Protein AF-A0A1R4GL29-F1 (afdb_monomer)

Sequence (201 aa):
MSPAAACFPCPGHMRVIARRWSPRSALCRGEIRNTVHMRRAIEATTIGAVAAHHGIESAAGLGLPGEPYLGRRKAVLVWAGLFTANLLLLTRRGVGRDAAAGFANGTYQALALQHYVDWPWRFRNGVPVLTEAEGLPKRVLPAYNVALLMTIAGSTAALIASRRRAAAVIGHLAGLATLPLQLASARHHIGWWRSRPRRGR

pLDDT: mean 87.02, std 17.81, range [34.44, 98.62]

Structure (mmCIF, N/CA/C/O backbone):
data_AF-A0A1R4GL29-F1
#
_entry.id   AF-A0A1R4GL29-F1
#
loop_
_atom_site.group_PDB
_atom_site.id
_atom_site.type_symbol
_atom_site.label_atom_id
_atom_site.label_alt_id
_atom_site.label_comp_id
_atom_site.label_asym_id
_atom_site.label_entity_id
_atom_site.label_seq_id
_atom_site.pdbx_PDB_ins_code
_atom_site.Cartn_x
_atom_site.Cartn_y
_atom_site.Cartn_z
_atom_site.occupancy
_atom_site.B_iso_or_equiv
_atom_site.auth_seq_id
_atom_site.auth_comp_id
_atom_site.auth_asym_id
_atom_site.auth_atom_id
_atom_site.pdbx_PDB_model_num
ATOM 1 N N . MET A 1 1 ? 48.060 4.553 -75.464 1.00 42.28 1 MET A N 1
ATOM 2 C CA . MET A 1 1 ? 47.804 3.101 -75.561 1.00 42.28 1 MET A CA 1
ATOM 3 C C . MET A 1 1 ? 46.643 2.756 -74.641 1.00 42.28 1 MET A C 1
ATOM 5 O O . MET A 1 1 ? 46.775 2.882 -73.435 1.00 42.28 1 MET A O 1
ATOM 9 N N . SER A 1 2 ? 45.500 2.403 -75.220 1.00 49.00 2 SER A N 1
ATOM 10 C CA . SER A 1 2 ? 44.452 1.587 -74.590 1.00 49.00 2 SER A CA 1
ATOM 11 C C . SER A 1 2 ? 44.366 0.314 -75.447 1.00 49.00 2 SER A C 1
ATOM 13 O O . SER A 1 2 ? 44.652 0.422 -76.646 1.00 49.00 2 SER A O 1
ATOM 15 N N . PRO A 1 3 ? 44.053 -0.868 -74.884 1.00 48.69 3 PRO A N 1
ATOM 16 C CA . PRO A 1 3 ? 42.637 -1.247 -74.834 1.00 48.69 3 PRO A CA 1
ATOM 17 C C . PRO A 1 3 ? 42.206 -2.131 -73.635 1.00 48.69 3 PRO A C 1
ATOM 19 O O . PRO A 1 3 ? 43.035 -2.730 -72.962 1.00 48.69 3 PRO A O 1
ATOM 22 N N . ALA A 1 4 ? 40.877 -2.149 -73.419 1.00 39.66 4 ALA A N 1
ATOM 23 C CA . ALA A 1 4 ? 39.940 -3.248 -73.079 1.00 39.66 4 ALA A CA 1
ATOM 24 C C . ALA A 1 4 ? 40.443 -4.482 -72.272 1.00 39.66 4 ALA A C 1
ATOM 26 O O . ALA A 1 4 ? 41.512 -5.009 -72.521 1.00 39.66 4 ALA A O 1
ATOM 27 N N . ALA A 1 5 ? 39.678 -5.096 -71.361 1.00 40.81 5 ALA A N 1
ATOM 28 C CA . ALA A 1 5 ? 38.286 -5.508 -71.530 1.00 40.81 5 ALA A CA 1
ATOM 29 C C . ALA A 1 5 ? 37.591 -5.856 -70.194 1.00 40.81 5 ALA A C 1
ATOM 31 O O . ALA A 1 5 ? 38.215 -6.239 -69.206 1.00 40.81 5 ALA A O 1
ATOM 32 N N . ALA A 1 6 ? 36.266 -5.729 -70.222 1.00 44.62 6 ALA A N 1
ATOM 33 C CA . ALA A 1 6 ? 35.311 -6.070 -69.180 1.00 44.62 6 ALA A CA 1
ATOM 34 C C . ALA A 1 6 ? 35.052 -7.583 -69.069 1.00 44.62 6 ALA A C 1
ATOM 36 O O . ALA A 1 6 ? 35.109 -8.284 -70.073 1.00 44.62 6 ALA A O 1
ATOM 37 N N . CYS A 1 7 ? 34.634 -8.033 -67.878 1.00 34.44 7 CYS A N 1
ATOM 38 C CA . CYS A 1 7 ? 33.835 -9.248 -67.677 1.00 34.44 7 CYS A CA 1
ATOM 39 C C . CYS A 1 7 ? 32.908 -9.086 -66.449 1.00 34.44 7 CYS A C 1
ATOM 41 O O . CYS A 1 7 ? 33.324 -9.242 -65.306 1.00 34.44 7 CYS A O 1
ATOM 43 N N . PHE A 1 8 ? 31.638 -8.784 -66.711 1.00 38.03 8 PHE A N 1
ATOM 44 C CA . PHE A 1 8 ? 30.436 -9.234 -65.980 1.00 38.03 8 PHE A CA 1
ATOM 45 C C . PHE A 1 8 ? 29.500 -9.788 -67.076 1.00 38.03 8 PHE A C 1
ATOM 47 O O . PHE A 1 8 ? 29.597 -9.276 -68.196 1.00 38.03 8 PHE A O 1
ATOM 54 N N . PRO A 1 9 ? 28.620 -10.792 -66.851 1.00 50.53 9 PRO A N 1
ATOM 55 C CA . PRO A 1 9 ? 27.702 -10.959 -65.706 1.00 50.53 9 PRO A CA 1
ATOM 56 C C . PRO A 1 9 ? 27.712 -12.427 -65.163 1.00 50.53 9 PRO A C 1
ATOM 58 O O . PRO A 1 9 ? 28.485 -13.238 -65.646 1.00 50.53 9 PRO A O 1
ATOM 61 N N . CYS A 1 10 ? 26.984 -12.909 -64.144 1.00 35.50 10 CYS A N 1
ATOM 62 C CA . CYS A 1 10 ? 25.535 -12.937 -63.884 1.00 35.50 10 CYS A CA 1
ATOM 63 C C . CYS A 1 10 ? 25.282 -13.840 -62.614 1.00 35.50 10 CYS A C 1
ATOM 65 O O . CYS A 1 10 ? 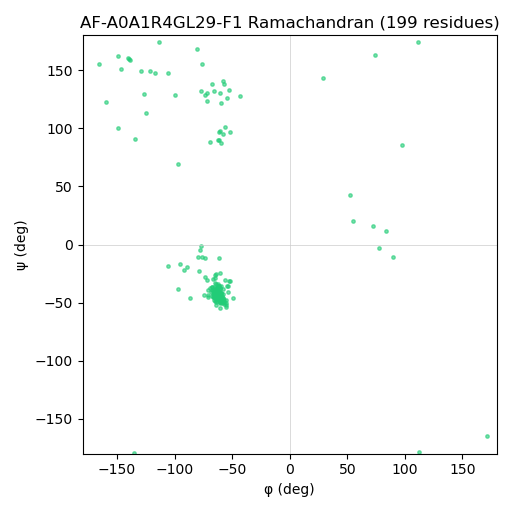26.230 -14.072 -61.867 1.00 35.50 10 CYS A O 1
ATOM 67 N N . PRO A 1 11 ? 24.066 -14.320 -62.270 1.00 47.78 11 PRO A N 1
ATOM 68 C CA . PRO A 1 11 ? 23.335 -13.977 -61.048 1.00 47.78 11 PRO A CA 1
ATOM 69 C C . PRO A 1 11 ? 23.158 -15.140 -60.044 1.00 47.78 11 PRO A C 1
ATOM 71 O O . PRO A 1 11 ? 23.384 -16.306 -60.344 1.00 47.78 11 PRO A O 1
ATOM 74 N N . GLY A 1 12 ? 22.599 -14.825 -58.871 1.00 40.28 12 GLY A N 1
ATOM 75 C CA . GLY A 1 12 ? 21.789 -15.795 -58.130 1.00 40.28 12 GLY A CA 1
ATOM 76 C C . GLY A 1 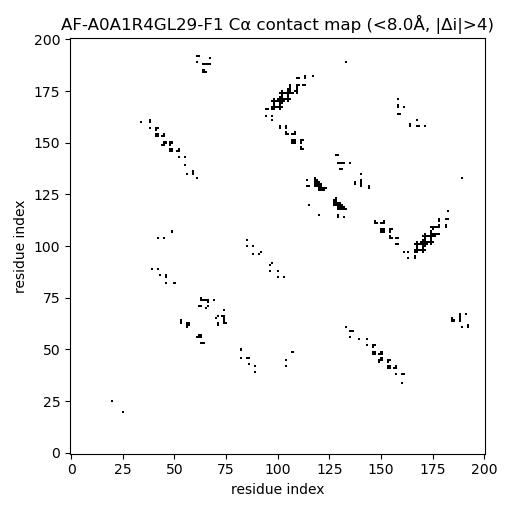12 ? 22.499 -16.546 -57.011 1.00 40.28 12 GLY A C 1
ATOM 77 O O . GLY A 1 12 ? 22.845 -17.708 -57.140 1.00 40.28 12 GLY A O 1
ATOM 78 N N . HIS A 1 13 ? 22.539 -15.937 -55.830 1.00 39.91 13 HIS A N 1
ATOM 79 C CA . HIS A 1 13 ? 22.394 -16.707 -54.600 1.00 39.91 13 HIS A CA 1
ATOM 80 C C . HIS A 1 13 ? 21.414 -15.980 -53.684 1.00 39.91 13 HIS A C 1
ATOM 82 O O . HIS A 1 13 ? 21.788 -15.149 -52.857 1.00 39.91 13 HIS A O 1
ATOM 88 N N . MET A 1 14 ? 20.132 -16.336 -53.821 1.00 41.84 14 MET A N 1
ATOM 89 C CA . MET A 1 14 ? 19.208 -16.311 -52.692 1.00 41.84 14 MET A CA 1
ATOM 90 C C . MET A 1 14 ? 19.864 -17.111 -51.563 1.00 41.84 14 MET A C 1
ATOM 92 O O . MET A 1 14 ? 19.778 -18.337 -51.516 1.00 41.84 14 MET A O 1
ATOM 96 N N . ARG A 1 15 ? 20.523 -16.427 -50.624 1.00 43.59 15 ARG A N 1
ATOM 97 C CA . ARG A 1 15 ? 20.715 -16.990 -49.291 1.00 43.59 15 ARG A CA 1
ATOM 98 C C . ARG A 1 15 ? 19.342 -17.009 -48.641 1.00 43.59 15 ARG A C 1
ATOM 100 O O . ARG A 1 15 ? 18.947 -16.069 -47.958 1.00 43.59 15 ARG A O 1
ATOM 107 N N . VAL A 1 16 ? 18.617 -18.102 -48.863 1.00 48.06 16 VAL A N 1
ATOM 108 C CA . VAL A 1 16 ? 17.592 -18.548 -47.930 1.00 48.06 16 VAL A CA 1
ATOM 109 C C . VAL A 1 16 ? 18.318 -18.697 -46.599 1.00 48.06 16 VAL A C 1
ATOM 111 O O . VAL A 1 16 ? 19.069 -19.647 -46.381 1.00 48.06 16 VAL A O 1
ATOM 114 N N . ILE A 1 17 ? 18.159 -17.701 -45.727 1.00 51.16 17 ILE A N 1
ATOM 115 C CA . ILE A 1 17 ? 18.496 -17.820 -44.316 1.00 51.16 17 ILE A CA 1
ATOM 116 C C . ILE A 1 17 ? 17.563 -18.909 -43.805 1.00 51.16 17 ILE A C 1
ATOM 118 O O . ILE A 1 17 ? 16.432 -18.641 -43.397 1.00 51.16 17 ILE A O 1
ATOM 122 N N . ALA A 1 18 ? 18.022 -20.157 -43.880 1.00 47.53 18 ALA A N 1
ATOM 123 C CA . ALA A 1 18 ? 17.441 -21.251 -43.143 1.00 47.53 18 ALA A CA 1
ATOM 1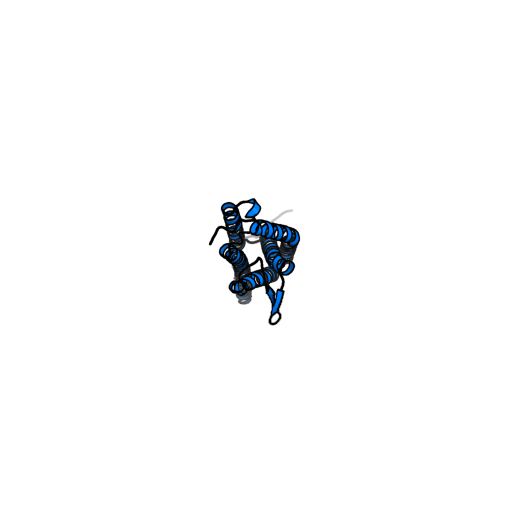24 C C . ALA A 1 18 ? 17.541 -20.835 -41.676 1.00 47.53 18 ALA A C 1
ATOM 126 O O . ALA A 1 18 ? 18.588 -20.957 -41.038 1.00 47.53 18 ALA A O 1
ATOM 127 N N . ARG A 1 19 ? 16.455 -20.245 -41.159 1.00 52.81 19 ARG A N 1
ATOM 128 C CA . ARG A 1 19 ? 16.238 -20.034 -39.734 1.00 52.81 19 ARG A CA 1
ATOM 129 C C . ARG A 1 19 ? 16.246 -21.423 -39.129 1.00 52.81 19 ARG A C 1
ATOM 131 O O . ARG A 1 19 ? 15.208 -22.068 -39.030 1.00 52.81 19 ARG A O 1
ATOM 138 N N . ARG A 1 20 ? 17.435 -21.901 -38.771 1.00 48.75 20 ARG A N 1
ATOM 139 C CA . ARG A 1 20 ? 17.620 -23.113 -37.993 1.00 48.75 20 ARG A CA 1
ATOM 140 C C . ARG A 1 20 ? 16.897 -22.845 -36.681 1.00 48.75 20 ARG A C 1
ATOM 142 O O . ARG A 1 20 ? 17.395 -22.115 -35.826 1.00 48.75 20 ARG A O 1
ATOM 149 N N . TRP A 1 21 ? 15.664 -23.336 -36.582 1.00 51.75 21 TRP A N 1
ATOM 150 C CA . TRP A 1 21 ? 14.870 -23.318 -35.365 1.00 51.75 21 TRP A CA 1
ATOM 151 C C . TRP A 1 21 ? 15.643 -24.136 -34.337 1.00 51.75 21 TRP A C 1
ATOM 153 O O . TRP A 1 21 ? 15.533 -25.355 -34.280 1.00 51.75 21 TRP A O 1
ATOM 163 N N . SER A 1 22 ? 16.511 -23.476 -33.569 1.00 56.84 22 SER A N 1
ATOM 164 C CA . SER A 1 22 ? 17.209 -24.151 -32.489 1.00 56.84 22 SER A CA 1
ATOM 165 C C . SER A 1 22 ? 16.187 -24.408 -31.374 1.00 56.84 22 SER A C 1
ATOM 167 O O . SER A 1 22 ? 15.487 -23.469 -30.968 1.00 56.84 22 SER A O 1
ATOM 169 N N . PRO A 1 23 ? 16.090 -25.636 -30.838 1.00 57.88 23 PRO A N 1
ATOM 170 C CA . PRO A 1 23 ? 15.235 -25.948 -29.689 1.00 57.88 23 PRO A CA 1
ATOM 171 C C . PRO A 1 23 ? 15.491 -25.016 -28.491 1.00 57.88 23 PRO A C 1
ATOM 173 O O . PRO A 1 23 ? 14.564 -24.626 -27.783 1.00 57.88 23 PRO A O 1
ATOM 176 N N . ARG A 1 24 ? 16.738 -24.539 -28.336 1.00 58.91 24 ARG A N 1
ATOM 177 C CA . ARG A 1 24 ? 17.135 -23.540 -27.326 1.00 58.91 24 ARG A CA 1
ATOM 178 C C . ARG A 1 24 ? 16.378 -22.215 -27.460 1.00 58.91 24 ARG A C 1
ATOM 180 O O . ARG A 1 24 ? 16.031 -21.604 -26.454 1.00 58.91 24 ARG A O 1
ATOM 187 N N . SER A 1 25 ? 16.070 -21.779 -28.684 1.00 61.75 25 SER A N 1
ATOM 188 C CA . SER A 1 25 ? 15.318 -20.539 -28.914 1.00 61.75 25 SER A CA 1
ATOM 189 C C . SER A 1 25 ? 13.836 -20.659 -28.535 1.00 61.75 25 SER A C 1
ATOM 191 O O . SER A 1 25 ? 13.234 -19.672 -28.114 1.00 61.75 25 SER A O 1
ATOM 193 N N . ALA A 1 26 ? 13.245 -21.852 -28.651 1.00 62.31 26 ALA A N 1
ATOM 194 C CA . ALA A 1 26 ? 11.869 -22.114 -28.231 1.00 62.31 26 ALA A CA 1
ATOM 195 C C . ALA A 1 26 ? 11.755 -22.204 -26.701 1.00 62.31 26 ALA A C 1
ATOM 197 O O . ALA A 1 26 ? 10.875 -21.567 -26.125 1.00 62.31 26 ALA A O 1
ATOM 198 N N . LEU A 1 27 ? 12.697 -22.895 -26.049 1.00 63.00 27 LEU A N 1
ATOM 199 C CA . LEU A 1 27 ? 12.782 -22.989 -24.586 1.00 63.00 27 LEU A CA 1
ATOM 200 C C . LEU A 1 27 ? 12.982 -21.613 -23.933 1.00 63.00 27 LEU A C 1
ATOM 202 O O . LEU A 1 27 ? 12.208 -21.232 -23.058 1.00 63.00 27 LEU A O 1
ATOM 206 N N . CYS A 1 28 ? 13.924 -20.809 -24.439 1.00 62.47 28 CYS A N 1
ATOM 207 C CA . CYS A 1 28 ? 14.172 -19.460 -23.923 1.00 62.47 28 CYS A CA 1
ATOM 208 C C . CYS A 1 28 ? 12.952 -18.533 -24.118 1.00 62.47 28 CYS A C 1
ATOM 210 O O . CYS A 1 28 ? 12.600 -17.754 -23.233 1.00 62.47 28 CYS A O 1
ATOM 212 N N . ARG A 1 29 ? 12.226 -18.657 -25.244 1.00 63.62 29 ARG A N 1
ATOM 213 C CA . ARG A 1 29 ? 10.952 -17.940 -25.452 1.00 63.62 29 ARG A CA 1
ATOM 214 C C . ARG A 1 29 ? 9.850 -18.394 -24.484 1.00 63.62 29 ARG A C 1
ATOM 216 O O . ARG A 1 29 ? 9.069 -17.546 -24.051 1.00 63.62 29 ARG A O 1
ATOM 223 N N . GLY A 1 30 ? 9.784 -19.682 -24.146 1.00 59.50 30 GLY A N 1
ATOM 224 C CA . GLY A 1 30 ? 8.838 -20.236 -23.171 1.00 59.50 30 GLY A CA 1
ATOM 225 C C . GLY A 1 30 ? 9.085 -19.719 -21.753 1.00 59.50 30 GLY A C 1
ATOM 226 O O . GLY A 1 30 ? 8.172 -19.204 -21.112 1.00 59.50 30 GLY A O 1
ATOM 227 N N . GLU A 1 31 ? 10.337 -19.736 -21.303 1.00 70.56 31 GLU A N 1
ATOM 228 C CA . GLU A 1 31 ? 10.753 -19.240 -19.984 1.00 70.56 31 GLU A CA 1
ATOM 229 C C . GLU A 1 31 ? 10.512 -17.725 -19.827 1.00 70.56 31 GLU A C 1
ATOM 231 O O . GLU A 1 31 ? 9.948 -17.241 -18.838 1.00 70.56 31 GLU A O 1
ATOM 236 N N . ILE A 1 32 ? 10.824 -16.955 -20.873 1.00 69.94 32 ILE A N 1
ATOM 237 C CA . ILE A 1 32 ? 10.532 -15.519 -20.957 1.00 69.94 32 ILE A CA 1
ATOM 238 C C . ILE A 1 32 ? 9.019 -15.251 -20.925 1.00 69.94 32 ILE A C 1
ATOM 240 O O . ILE A 1 32 ? 8.586 -14.244 -20.364 1.00 69.94 32 ILE A O 1
ATOM 244 N N . ARG A 1 33 ? 8.190 -16.097 -21.533 1.00 71.81 33 ARG A N 1
ATOM 245 C CA . ARG A 1 33 ? 6.733 -15.924 -21.502 1.00 71.81 33 ARG A CA 1
ATOM 246 C C . ARG A 1 33 ? 6.180 -16.228 -20.105 1.00 71.81 33 ARG A C 1
ATOM 248 O O . ARG A 1 33 ? 5.427 -15.414 -19.572 1.00 71.81 33 ARG A O 1
ATOM 255 N N . ASN A 1 34 ? 6.622 -17.322 -19.488 1.00 77.25 34 ASN A N 1
ATOM 256 C CA . ASN A 1 34 ? 6.187 -17.747 -18.154 1.00 77.25 34 ASN A CA 1
ATOM 257 C C . ASN A 1 34 ? 6.509 -16.702 -17.079 1.00 77.25 34 ASN A C 1
ATOM 259 O O . ASN A 1 34 ? 5.635 -16.337 -16.297 1.00 77.25 34 ASN A O 1
ATOM 263 N N . THR A 1 35 ? 7.715 -16.129 -17.105 1.00 79.75 35 THR A N 1
ATOM 264 C CA . THR A 1 35 ? 8.116 -15.066 -16.162 1.00 79.75 35 THR A CA 1
ATOM 265 C C . THR A 1 35 ? 7.236 -13.814 -16.259 1.00 79.75 35 THR A C 1
ATOM 267 O O . THR A 1 35 ? 6.901 -13.210 -15.241 1.00 79.75 35 THR A O 1
ATOM 270 N N . VAL A 1 36 ? 6.801 -13.430 -17.466 1.00 82.56 36 VAL A N 1
ATOM 271 C CA . VAL A 1 36 ? 5.908 -12.273 -17.662 1.00 82.56 36 VAL A CA 1
ATOM 272 C C . VAL A 1 36 ? 4.493 -12.556 -17.163 1.00 82.56 36 VAL A C 1
ATOM 274 O O . VAL A 1 36 ? 3.903 -11.690 -16.517 1.00 82.56 36 VAL A O 1
ATOM 277 N N . HIS A 1 37 ? 3.941 -13.738 -17.448 1.00 87.12 37 HIS A N 1
ATOM 278 C CA . HIS A 1 37 ? 2.613 -14.110 -16.952 1.00 87.12 37 HIS A CA 1
ATOM 279 C C . HIS A 1 37 ? 2.593 -14.227 -15.431 1.00 87.12 37 HIS A C 1
ATOM 281 O O . HIS A 1 37 ? 1.698 -13.670 -14.803 1.00 87.12 37 HIS A O 1
ATOM 287 N N . MET A 1 38 ? 3.613 -14.858 -14.846 1.00 90.19 38 MET A N 1
ATOM 288 C CA . MET A 1 38 ? 3.749 -14.985 -13.398 1.00 90.19 38 MET A CA 1
ATOM 289 C C . MET A 1 38 ? 3.809 -13.615 -12.722 1.00 90.19 38 MET A C 1
ATOM 291 O O . MET A 1 38 ? 3.038 -13.351 -11.806 1.00 90.19 38 MET A O 1
ATOM 295 N N . ARG A 1 39 ? 4.646 -12.696 -13.222 1.00 90.19 39 ARG A N 1
ATOM 296 C CA . ARG A 1 39 ? 4.711 -11.329 -12.688 1.00 90.19 39 ARG A CA 1
ATOM 297 C C . ARG A 1 39 ? 3.360 -10.617 -12.748 1.00 90.19 39 ARG A C 1
ATOM 299 O O . ARG A 1 39 ? 2.959 -10.001 -11.770 1.00 90.19 39 ARG A O 1
ATOM 306 N N . ARG A 1 40 ? 2.661 -10.692 -13.883 1.00 92.81 40 ARG A N 1
ATOM 307 C CA . ARG A 1 40 ? 1.338 -10.067 -14.037 1.00 92.81 40 ARG A CA 1
ATOM 308 C C . ARG A 1 40 ? 0.313 -10.668 -13.082 1.00 92.81 40 ARG A C 1
ATOM 310 O O . ARG A 1 40 ? -0.496 -9.924 -12.545 1.00 92.81 40 ARG A O 1
ATOM 317 N N . ALA A 1 41 ? 0.354 -11.982 -12.869 1.00 95.38 41 ALA A N 1
ATOM 318 C CA . ALA A 1 41 ? -0.515 -12.658 -11.914 1.00 95.38 41 ALA A CA 1
ATOM 319 C C . ALA A 1 41 ? -0.229 -12.202 -10.476 1.00 95.38 41 ALA A C 1
ATOM 321 O O . ALA A 1 41 ? -1.172 -11.928 -9.736 1.00 95.38 41 ALA A O 1
ATOM 322 N N . ILE A 1 42 ? 1.048 -12.037 -10.109 1.00 96.50 42 ILE A N 1
ATOM 323 C CA . ILE A 1 42 ? 1.453 -11.480 -8.811 1.00 96.50 42 ILE A CA 1
ATOM 324 C C . ILE A 1 42 ? 0.916 -10.052 -8.666 1.00 96.50 42 ILE A C 1
ATOM 326 O O . ILE A 1 42 ? 0.179 -9.783 -7.727 1.00 96.50 42 ILE A O 1
ATOM 330 N N . GLU A 1 43 ? 1.203 -9.162 -9.621 1.00 96.12 43 GLU A N 1
ATOM 331 C CA . GLU A 1 43 ? 0.755 -7.761 -9.583 1.00 96.12 43 GLU A CA 1
ATOM 332 C C . GLU A 1 43 ? -0.784 -7.648 -9.533 1.00 96.12 43 GLU A C 1
ATOM 334 O O . GLU A 1 43 ? -1.322 -6.863 -8.757 1.00 96.12 43 GLU A O 1
ATOM 339 N N . ALA A 1 44 ? -1.514 -8.466 -10.302 1.00 97.50 44 ALA A N 1
ATOM 340 C CA . ALA A 1 44 ? -2.977 -8.512 -10.261 1.00 97.50 44 ALA A CA 1
ATOM 341 C C . ALA A 1 44 ? -3.506 -9.004 -8.905 1.00 97.50 44 ALA A C 1
ATOM 343 O O . ALA A 1 44 ? -4.456 -8.434 -8.369 1.00 97.50 44 ALA A O 1
ATOM 344 N N . THR A 1 45 ? -2.868 -10.024 -8.327 1.00 97.75 45 THR A N 1
ATOM 345 C CA . THR A 1 45 ? -3.204 -10.526 -6.987 1.00 97.75 45 THR A CA 1
ATOM 346 C C . THR A 1 45 ? -2.954 -9.462 -5.924 1.00 97.75 45 THR A C 1
ATOM 348 O O . THR A 1 45 ? -3.792 -9.273 -5.048 1.00 97.75 45 THR A O 1
ATOM 351 N N . THR A 1 46 ? -1.851 -8.715 -6.021 1.00 98.19 46 THR A N 1
ATOM 352 C CA . THR A 1 46 ? -1.550 -7.593 -5.124 1.00 98.19 46 THR A CA 1
ATOM 353 C C . THR A 1 46 ? -2.619 -6.508 -5.209 1.00 98.19 46 THR A C 1
ATOM 355 O O . THR A 1 46 ? -3.129 -6.087 -4.176 1.00 98.19 46 THR A O 1
ATOM 358 N N . ILE A 1 47 ? -3.026 -6.105 -6.418 1.00 98.38 47 ILE A N 1
ATOM 359 C CA . ILE A 1 47 ? -4.120 -5.138 -6.607 1.00 98.38 47 ILE A CA 1
ATOM 360 C C . ILE A 1 47 ? -5.417 -5.658 -5.970 1.00 98.38 47 ILE A C 1
ATOM 362 O O . ILE A 1 47 ? -6.097 -4.919 -5.258 1.00 98.38 47 ILE A O 1
ATOM 366 N N . GLY A 1 48 ? -5.741 -6.937 -6.181 1.00 98.44 48 GLY A N 1
ATOM 367 C CA . GLY A 1 48 ? -6.902 -7.583 -5.571 1.00 98.44 48 GLY A CA 1
ATOM 368 C C . GLY A 1 48 ? -6.845 -7.601 -4.041 1.00 98.44 48 GLY A C 1
ATOM 369 O O . GLY A 1 48 ? -7.854 -7.334 -3.395 1.00 98.44 48 GLY A O 1
ATOM 370 N N . ALA A 1 49 ? -5.673 -7.849 -3.454 1.00 98.50 49 ALA A N 1
ATOM 371 C CA . ALA A 1 49 ? -5.474 -7.834 -2.007 1.00 98.50 49 ALA A CA 1
ATOM 372 C C . ALA A 1 49 ? -5.694 -6.434 -1.407 1.00 98.50 49 ALA A C 1
ATOM 374 O O . ALA A 1 49 ? -6.391 -6.308 -0.400 1.00 98.50 49 ALA A O 1
ATOM 375 N N . VAL A 1 50 ? -5.194 -5.379 -2.061 1.00 98.19 50 VAL A N 1
ATOM 376 C CA . VAL A 1 50 ? -5.435 -3.983 -1.647 1.00 98.19 50 VAL A CA 1
ATOM 377 C C . VAL A 1 50 ? -6.919 -3.624 -1.762 1.00 98.19 50 VAL A C 1
ATOM 379 O O . VAL A 1 50 ? -7.492 -3.021 -0.856 1.00 98.19 50 VAL A O 1
ATOM 382 N N . ALA A 1 51 ? -7.576 -4.028 -2.851 1.00 98.19 51 ALA A N 1
ATOM 383 C CA . ALA A 1 51 ? -9.009 -3.809 -3.021 1.00 98.19 51 ALA A CA 1
ATOM 3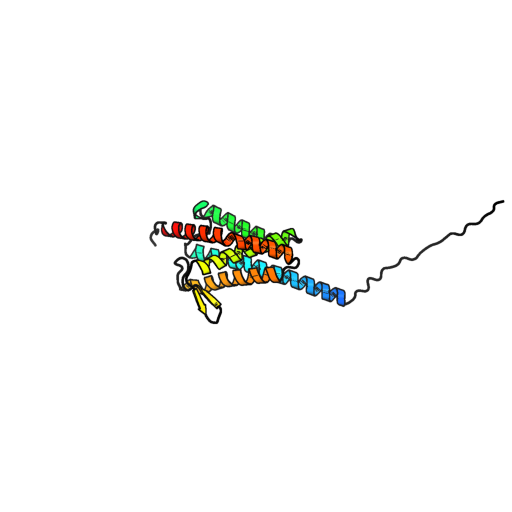84 C C . ALA A 1 51 ? -9.833 -4.546 -1.950 1.00 98.19 51 ALA A C 1
ATOM 386 O O . ALA A 1 51 ? -10.767 -3.973 -1.389 1.00 98.19 51 ALA A O 1
ATOM 387 N N . ALA A 1 52 ? -9.467 -5.789 -1.625 1.00 98.12 52 ALA A N 1
ATOM 388 C CA . ALA A 1 52 ? -10.104 -6.568 -0.568 1.00 98.12 52 ALA A CA 1
ATOM 389 C C . ALA A 1 52 ? -9.925 -5.914 0.807 1.00 98.12 52 ALA A C 1
ATOM 391 O O . ALA A 1 52 ? -10.886 -5.827 1.566 1.00 98.12 52 ALA A O 1
ATOM 392 N N . HIS A 1 53 ? -8.730 -5.401 1.104 1.00 97.75 53 HIS A N 1
ATOM 393 C CA . HIS A 1 53 ? -8.444 -4.648 2.323 1.00 97.75 53 HIS A CA 1
ATOM 394 C C . HIS A 1 53 ? -9.392 -3.444 2.491 1.00 97.75 53 HIS A C 1
ATOM 396 O O . HIS A 1 53 ? -10.123 -3.383 3.481 1.00 97.75 53 HIS A O 1
ATOM 402 N N . HIS A 1 54 ? -9.499 -2.573 1.481 1.00 96.62 54 HIS A N 1
ATOM 403 C CA . HIS A 1 54 ? -10.453 -1.452 1.502 1.00 96.62 54 HIS A CA 1
ATOM 404 C C . HIS A 1 54 ? -11.919 -1.903 1.570 1.00 96.62 54 HIS A C 1
ATOM 406 O O . HIS A 1 54 ? -12.760 -1.236 2.181 1.00 96.62 54 HIS A O 1
ATOM 412 N N . GLY A 1 55 ? -12.244 -3.030 0.932 1.00 95.94 55 GLY A N 1
ATOM 413 C CA . GLY A 1 55 ? -13.571 -3.635 0.978 1.00 95.94 55 GLY A CA 1
ATOM 414 C C . GLY A 1 55 ? -13.955 -4.077 2.390 1.00 95.94 55 GLY A C 1
ATOM 415 O O . GLY A 1 55 ? -15.070 -3.797 2.827 1.00 95.94 55 GLY A O 1
ATOM 416 N N . ILE A 1 56 ? -13.028 -4.701 3.125 1.00 96.69 56 ILE A N 1
ATOM 417 C C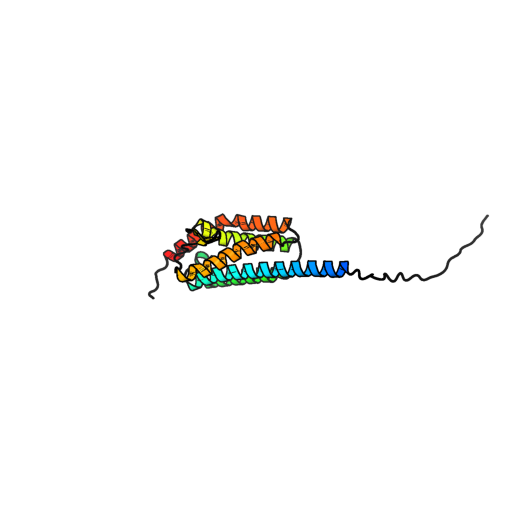A . ILE A 1 56 ? -13.226 -5.116 4.522 1.00 96.69 56 ILE A CA 1
ATOM 418 C C . ILE A 1 56 ? -13.484 -3.894 5.410 1.00 96.69 56 ILE A C 1
ATOM 420 O O . ILE A 1 56 ? -14.450 -3.892 6.174 1.00 96.69 56 ILE A O 1
ATOM 424 N N . GLU A 1 57 ? -12.677 -2.840 5.281 1.00 94.62 57 GLU A N 1
ATOM 425 C CA . GLU A 1 57 ? -12.843 -1.598 6.052 1.00 94.62 57 GLU A CA 1
ATOM 426 C C . GLU A 1 57 ? -14.178 -0.918 5.752 1.00 94.62 57 GLU A C 1
ATOM 428 O O . GLU A 1 57 ? -14.932 -0.547 6.656 1.00 94.62 57 GLU A O 1
ATOM 433 N N . SER A 1 58 ? -14.521 -0.820 4.468 1.00 93.56 58 SER A N 1
ATOM 434 C CA . SER A 1 58 ? -15.790 -0.248 4.030 1.00 93.56 58 SER A CA 1
ATOM 435 C C . SER A 1 58 ? -16.987 -1.045 4.5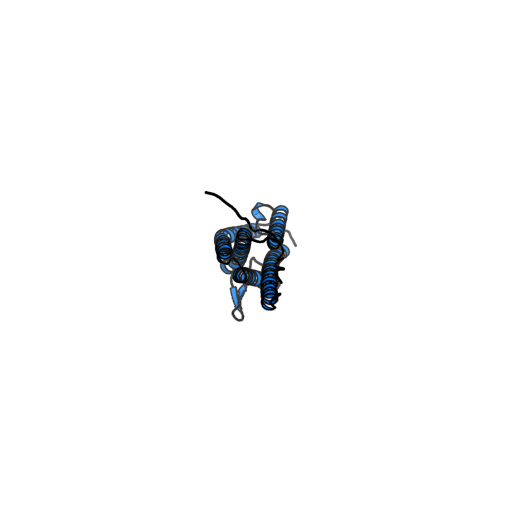43 1.00 93.56 58 SER A C 1
ATOM 437 O O . SER A 1 58 ? -17.933 -0.442 5.049 1.00 93.56 58 SER A O 1
ATOM 439 N N . ALA A 1 59 ? -16.939 -2.378 4.473 1.00 93.25 59 ALA A N 1
ATOM 440 C CA . ALA A 1 59 ? -17.991 -3.259 4.978 1.00 93.25 59 ALA A CA 1
ATOM 441 C C . ALA A 1 59 ? -18.122 -3.202 6.510 1.00 93.25 59 ALA A C 1
ATOM 443 O O . ALA A 1 59 ? -19.218 -3.357 7.045 1.00 93.25 59 ALA A O 1
ATOM 444 N N . ALA A 1 60 ? -17.025 -2.931 7.221 1.00 91.81 60 ALA A N 1
ATOM 445 C CA . ALA A 1 60 ? -17.033 -2.677 8.659 1.00 91.81 60 ALA A CA 1
ATOM 446 C C . ALA A 1 60 ? -17.507 -1.257 9.030 1.00 91.81 60 ALA A C 1
ATOM 448 O O . ALA A 1 60 ? -17.661 -0.950 10.213 1.00 91.81 60 ALA A O 1
ATOM 449 N N . GLY A 1 61 ? -17.765 -0.397 8.039 1.00 91.06 61 GLY A N 1
ATOM 450 C CA . GLY A 1 61 ? -18.240 0.971 8.228 1.00 91.06 61 GLY A CA 1
ATOM 451 C C . GLY A 1 61 ? -17.137 1.996 8.506 1.00 91.06 61 GLY A C 1
ATOM 452 O O . GLY A 1 61 ? -17.466 3.122 8.880 1.00 91.06 61 GLY A O 1
ATOM 453 N N . LEU A 1 62 ? -15.859 1.644 8.320 1.00 90.44 62 LEU A N 1
ATOM 454 C CA . LEU A 1 62 ? -14.707 2.521 8.585 1.00 90.44 62 LEU A CA 1
ATOM 455 C C . LEU A 1 62 ? -14.535 3.620 7.543 1.00 90.44 62 LEU A C 1
ATOM 457 O O . LEU A 1 62 ? -14.051 4.706 7.846 1.00 90.44 62 LEU A O 1
ATOM 461 N N . GLY A 1 63 ? -14.988 3.372 6.319 1.00 91.12 63 GLY A N 1
ATOM 462 C CA . GLY A 1 63 ? -14.772 4.312 5.231 1.00 91.12 63 GLY A CA 1
ATOM 463 C C . GLY A 1 63 ? -13.836 3.794 4.166 1.00 91.12 63 GLY A C 1
ATOM 464 O O . GLY A 1 63 ? -13.385 2.657 4.228 1.00 91.12 63 GLY A O 1
ATOM 465 N N . LEU A 1 64 ? -13.593 4.642 3.174 1.00 92.94 64 LEU A N 1
ATOM 466 C CA . LEU A 1 64 ? -12.446 4.497 2.288 1.00 92.94 64 LEU A CA 1
ATOM 467 C C . LEU A 1 64 ? -11.399 5.554 2.631 1.00 92.94 64 LEU A C 1
ATOM 469 O O . LEU A 1 64 ? -11.781 6.689 2.940 1.00 92.94 64 LEU A O 1
ATOM 473 N N . PRO A 1 65 ? -10.102 5.248 2.473 1.00 90.25 65 PRO A N 1
ATOM 474 C CA . PRO A 1 65 ? -9.077 6.277 2.513 1.00 90.25 65 PRO A CA 1
ATOM 475 C C . PRO A 1 65 ? -9.413 7.412 1.536 1.00 90.25 65 PRO A C 1
ATOM 477 O O . PRO A 1 65 ? -9.796 7.171 0.386 1.00 90.25 65 PRO A O 1
ATOM 480 N N . GLY A 1 66 ? -9.308 8.657 2.002 1.00 91.12 66 GLY A N 1
ATOM 481 C CA . GLY A 1 66 ? -9.671 9.851 1.231 1.00 91.12 66 GLY A CA 1
ATOM 482 C C . GLY A 1 66 ? -11.131 10.304 1.375 1.00 91.12 66 GLY A C 1
ATOM 483 O O . GLY A 1 66 ? -11.463 11.423 0.980 1.00 91.12 66 GLY A O 1
ATOM 484 N N . GLU A 1 67 ? -12.006 9.496 1.980 1.00 94.25 67 GLU A N 1
ATOM 485 C CA . GLU A 1 67 ? -13.397 9.880 2.259 1.00 94.25 67 GLU A CA 1
ATOM 486 C C . GLU A 1 67 ? -13.553 11.143 3.126 1.00 94.25 67 GLU A C 1
ATOM 488 O O . GLU A 1 67 ? -14.438 11.932 2.786 1.00 94.25 67 GLU A O 1
ATOM 493 N N . PRO A 1 68 ? -12.718 11.410 4.156 1.00 93.19 68 PRO A N 1
ATOM 494 C CA . PRO A 1 68 ? -12.795 12.653 4.929 1.00 93.19 68 PRO A CA 1
ATOM 495 C C . PRO A 1 68 ? -12.669 13.920 4.072 1.00 93.19 68 PRO A C 1
ATOM 497 O O . PRO A 1 68 ? -13.263 14.943 4.397 1.00 93.19 68 PRO A O 1
ATOM 500 N N . TYR A 1 69 ? -11.927 13.848 2.962 1.00 93.56 69 TYR A N 1
ATOM 501 C CA . TYR A 1 69 ? -11.638 14.994 2.095 1.00 93.56 69 TYR A CA 1
ATOM 502 C C . TYR A 1 69 ? -12.578 15.080 0.890 1.00 93.56 69 TYR A C 1
ATOM 504 O O . TYR A 1 69 ? -12.962 16.163 0.458 1.00 93.56 6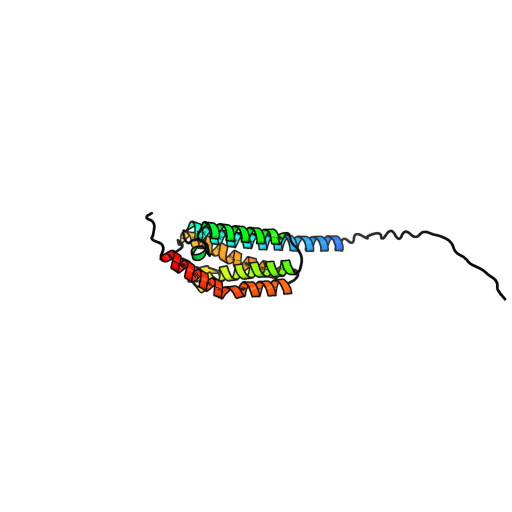9 TYR A O 1
ATOM 512 N N . LEU A 1 70 ? -12.927 13.931 0.309 1.00 94.88 70 LEU A N 1
ATOM 513 C CA . LEU A 1 70 ? -13.629 13.861 -0.975 1.00 94.88 70 LEU A CA 1
ATOM 514 C C . LEU A 1 70 ? -15.112 13.490 -0.826 1.00 94.88 70 LEU A C 1
ATOM 516 O O . LEU A 1 70 ? -15.902 13.686 -1.754 1.00 94.88 70 LEU A O 1
ATOM 520 N N . GLY A 1 71 ? -15.495 12.921 0.316 1.00 93.94 71 GLY A N 1
ATOM 521 C CA . GLY A 1 71 ? -16.759 12.217 0.494 1.00 93.94 71 GLY A CA 1
ATOM 522 C C . GLY A 1 71 ? -16.776 10.839 -0.183 1.00 93.94 71 GLY A C 1
ATOM 523 O O . GLY A 1 71 ? -15.971 10.523 -1.064 1.00 93.94 71 GLY A O 1
ATOM 524 N N . ARG A 1 72 ? -17.740 9.998 0.219 1.00 93.25 72 ARG A N 1
ATOM 525 C CA . ARG A 1 72 ? -17.784 8.566 -0.140 1.00 93.25 72 ARG A CA 1
ATOM 526 C C . ARG A 1 72 ? -17.754 8.316 -1.645 1.00 93.25 72 ARG A C 1
ATOM 528 O O . ARG A 1 72 ? -16.944 7.527 -2.114 1.00 93.25 72 ARG A O 1
ATOM 535 N N . ARG A 1 73 ? -18.646 8.964 -2.403 1.00 95.38 73 ARG A N 1
ATOM 536 C CA . ARG A 1 73 ? -18.809 8.698 -3.846 1.00 95.38 73 ARG A CA 1
ATOM 537 C C . ARG A 1 73 ? -17.524 8.984 -4.619 1.00 95.38 73 ARG A C 1
ATOM 539 O O . ARG A 1 73 ? -17.095 8.160 -5.417 1.00 95.38 73 ARG A O 1
ATOM 546 N N . LYS A 1 74 ? -16.892 10.128 -4.349 1.00 96.88 74 LYS A N 1
ATOM 547 C CA . LYS A 1 74 ? -15.645 10.518 -5.012 1.00 96.88 74 LYS A CA 1
ATOM 548 C C . LYS A 1 74 ? -14.489 9.608 -4.597 1.00 96.88 74 LYS A C 1
ATOM 550 O O . LYS A 1 74 ? -13.746 9.176 -5.467 1.00 96.88 74 LYS A O 1
ATOM 555 N N . ALA A 1 75 ? -14.386 9.244 -3.315 1.00 95.38 75 ALA A N 1
ATOM 556 C CA . ALA A 1 75 ? -13.375 8.294 -2.849 1.00 95.38 75 ALA A CA 1
ATOM 557 C C . ALA A 1 75 ? -13.502 6.922 -3.542 1.00 95.38 75 ALA A C 1
ATOM 559 O O . ALA A 1 75 ? -12.504 6.385 -4.016 1.00 95.38 75 ALA A O 1
ATOM 560 N N . VAL A 1 76 ? -14.725 6.392 -3.686 1.00 96.00 76 VAL A N 1
ATOM 561 C CA . VAL A 1 76 ? -14.982 5.148 -4.440 1.00 96.00 76 VAL A CA 1
ATOM 562 C C . VAL A 1 76 ? -14.500 5.271 -5.886 1.00 96.00 76 VAL A C 1
ATOM 564 O O . VAL A 1 76 ? -13.779 4.398 -6.361 1.00 96.00 76 VAL A O 1
ATOM 567 N N . LEU A 1 77 ? -14.871 6.352 -6.582 1.00 97.25 77 LEU A N 1
ATOM 568 C CA . LEU A 1 77 ? -14.479 6.563 -7.979 1.00 97.25 77 LEU A CA 1
ATOM 569 C C . LEU A 1 77 ? -12.961 6.679 -8.142 1.00 97.25 77 LEU A C 1
ATOM 571 O O . LEU A 1 77 ? -12.406 6.091 -9.067 1.00 97.25 77 LEU A O 1
ATOM 575 N N . VAL A 1 78 ? -12.287 7.388 -7.232 1.00 96.56 78 VAL A N 1
ATOM 576 C CA . VAL A 1 78 ? -10.824 7.514 -7.232 1.00 96.56 78 VAL A CA 1
ATOM 577 C C . VAL A 1 78 ? -10.171 6.143 -7.084 1.00 96.56 78 VAL A C 1
ATOM 579 O O . VAL A 1 78 ? -9.339 5.778 -7.911 1.00 96.56 78 VAL A O 1
ATOM 582 N N . TRP A 1 79 ? -10.577 5.346 -6.093 1.00 96.50 79 TRP A N 1
ATOM 583 C CA . TRP A 1 79 ? -9.991 4.021 -5.880 1.00 96.50 79 TRP A CA 1
ATOM 584 C C . TRP A 1 79 ? -10.291 3.048 -7.021 1.00 96.50 79 TRP A C 1
ATOM 586 O O . TRP A 1 79 ? -9.381 2.368 -7.493 1.00 96.50 79 TRP A O 1
ATOM 596 N N . ALA A 1 80 ? -11.524 3.021 -7.528 1.00 96.88 80 ALA A N 1
ATOM 597 C CA . ALA A 1 80 ? -11.884 2.198 -8.682 1.00 96.88 80 ALA A CA 1
ATOM 598 C C . ALA A 1 80 ? -11.078 2.588 -9.934 1.00 96.88 80 ALA A C 1
ATOM 600 O O . ALA A 1 80 ? -10.565 1.719 -10.646 1.00 96.88 80 ALA A O 1
ATOM 601 N N . GLY A 1 81 ? -10.913 3.892 -10.176 1.00 97.75 81 GLY A N 1
ATOM 602 C CA . GLY A 1 81 ? -10.089 4.421 -11.260 1.00 97.75 81 GLY A CA 1
ATOM 603 C C . GLY A 1 81 ? -8.618 4.036 -11.112 1.00 97.75 81 GLY A C 1
ATOM 604 O O . GLY A 1 81 ? -8.013 3.566 -12.073 1.00 97.75 81 GLY A O 1
ATOM 605 N N . LEU A 1 82 ? -8.057 4.148 -9.904 1.00 96.44 82 LEU A N 1
ATOM 606 C CA . LEU A 1 82 ? -6.682 3.742 -9.610 1.00 96.44 82 LEU A CA 1
ATOM 607 C C . LEU A 1 82 ? -6.470 2.239 -9.815 1.00 96.44 82 LEU A C 1
ATOM 609 O O . LEU A 1 82 ? -5.492 1.849 -10.453 1.00 96.44 82 LEU A O 1
ATOM 613 N N . PHE A 1 83 ? -7.369 1.379 -9.330 1.00 97.06 83 PHE A N 1
ATOM 614 C CA . PHE A 1 83 ? -7.257 -0.064 -9.560 1.00 97.06 83 PHE A CA 1
ATOM 615 C C . PHE A 1 83 ? -7.358 -0.407 -11.046 1.00 97.06 83 PHE A C 1
ATOM 617 O O . PHE A 1 83 ? -6.531 -1.159 -11.559 1.00 97.06 83 PHE A O 1
ATOM 624 N N . THR A 1 84 ? -8.293 0.213 -11.767 1.00 97.75 84 THR A N 1
ATOM 625 C CA . THR A 1 84 ? -8.439 0.027 -13.217 1.00 97.75 84 THR A CA 1
ATOM 626 C C . THR A 1 84 ? -7.183 0.471 -13.964 1.00 97.75 84 THR A C 1
ATOM 628 O O . THR A 1 84 ? -6.658 -0.274 -14.789 1.00 97.75 84 THR A O 1
ATOM 631 N N . ALA A 1 85 ? -6.643 1.649 -13.645 1.00 97.00 85 ALA A N 1
ATOM 632 C CA . ALA A 1 85 ? -5.421 2.159 -14.257 1.00 97.00 85 ALA A CA 1
ATOM 633 C C . ALA A 1 85 ? -4.225 1.222 -14.017 1.00 97.00 85 ALA A C 1
ATOM 635 O O . ALA A 1 85 ? -3.466 0.943 -14.948 1.00 97.00 85 ALA A O 1
ATOM 636 N N . ASN A 1 86 ? -4.086 0.682 -12.803 1.00 96.81 86 ASN A N 1
ATOM 637 C CA . ASN A 1 86 ? -3.019 -0.261 -12.471 1.00 96.81 86 ASN A CA 1
ATOM 638 C C . ASN A 1 86 ? -3.188 -1.616 -13.171 1.00 96.81 86 ASN A C 1
ATOM 640 O O . ASN A 1 86 ? -2.206 -2.173 -13.662 1.00 96.81 86 ASN A O 1
ATOM 644 N N . LEU A 1 87 ? -4.418 -2.115 -13.324 1.00 96.69 87 LEU A N 1
ATOM 645 C CA . LEU A 1 87 ? -4.692 -3.310 -14.130 1.00 96.69 87 LEU A CA 1
ATOM 646 C C . LEU A 1 87 ? -4.370 -3.076 -15.614 1.00 96.69 87 LEU A C 1
ATOM 648 O O . LEU A 1 87 ? -3.726 -3.909 -16.254 1.00 96.69 87 LEU A O 1
ATOM 652 N N . LEU A 1 88 ? -4.728 -1.913 -16.165 1.00 96.31 88 LEU A N 1
ATOM 653 C CA . LEU A 1 88 ? -4.386 -1.545 -17.541 1.00 96.31 88 LEU A CA 1
ATOM 654 C C . LEU A 1 88 ? -2.868 -1.413 -17.737 1.00 96.31 88 LEU A C 1
ATOM 656 O O . LEU A 1 88 ? -2.346 -1.799 -18.788 1.00 96.31 88 LEU A O 1
ATOM 660 N N . LEU A 1 89 ? -2.131 -0.948 -16.725 1.00 94.38 89 LEU A N 1
ATOM 661 C CA . LEU A 1 89 ? -0.666 -0.876 -16.741 1.00 94.38 89 LEU A CA 1
ATOM 662 C C . LEU A 1 89 ? -0.005 -2.257 -16.915 1.00 94.38 89 LEU A C 1
ATOM 664 O O . LEU A 1 89 ? 1.105 -2.344 -17.454 1.00 94.38 89 LEU A O 1
ATOM 668 N N . LEU A 1 90 ? -0.685 -3.349 -16.540 1.00 92.81 90 LEU A N 1
ATOM 669 C CA . LEU A 1 90 ? -0.206 -4.720 -16.760 1.00 92.81 90 LEU A CA 1
ATOM 670 C C . LEU A 1 90 ? -0.103 -5.075 -18.249 1.00 92.81 90 LEU A C 1
ATOM 672 O O . LEU A 1 90 ? 0.727 -5.904 -18.634 1.00 92.81 90 LEU A O 1
ATOM 676 N N . THR A 1 91 ? -0.896 -4.426 -19.106 1.00 93.31 91 THR A N 1
ATOM 677 C CA . THR A 1 91 ? -0.889 -4.664 -20.558 1.00 93.31 91 THR A CA 1
ATOM 678 C C . THR A 1 91 ? 0.283 -3.975 -21.266 1.00 93.31 91 THR A C 1
ATOM 680 O O . THR A 1 91 ? 0.727 -4.441 -22.318 1.00 93.31 91 THR A O 1
ATOM 683 N N . ARG A 1 92 ? 0.849 -2.926 -20.654 1.00 92.75 92 ARG A N 1
ATOM 684 C CA . ARG A 1 92 ? 1.944 -2.114 -21.206 1.00 92.75 92 ARG A CA 1
ATOM 685 C C . ARG A 1 92 ? 3.320 -2.772 -21.027 1.00 92.75 92 ARG A C 1
ATOM 687 O O . ARG A 1 92 ? 3.485 -3.762 -20.312 1.00 92.75 92 ARG A O 1
ATOM 694 N N . ARG A 1 93 ? 4.334 -2.221 -21.705 1.00 91.44 93 ARG A N 1
ATOM 695 C CA . ARG A 1 93 ? 5.740 -2.670 -21.669 1.00 91.44 93 ARG A CA 1
ATOM 696 C C . ARG A 1 93 ? 6.687 -1.464 -21.649 1.00 91.44 93 ARG A C 1
ATOM 698 O O . ARG A 1 93 ? 6.299 -0.379 -22.063 1.00 91.44 93 ARG A O 1
ATOM 705 N N . GLY A 1 94 ? 7.930 -1.670 -21.211 1.00 91.31 94 GLY A N 1
ATOM 706 C CA . GLY A 1 94 ? 8.994 -0.655 -21.250 1.00 91.31 94 GLY A CA 1
ATOM 707 C C . GLY A 1 94 ? 9.429 -0.146 -19.873 1.00 91.31 94 GLY A C 1
ATOM 708 O O . GLY A 1 94 ? 8.847 -0.508 -18.854 1.00 91.31 94 GLY A O 1
ATOM 709 N N . VAL A 1 95 ? 10.473 0.692 -19.856 1.00 93.00 95 VAL A N 1
ATOM 710 C CA . VAL A 1 95 ? 11.102 1.225 -18.628 1.00 93.00 95 VAL A CA 1
ATOM 711 C C . VAL A 1 95 ? 10.106 2.028 -17.792 1.00 93.00 95 VAL A C 1
ATOM 713 O O . VAL A 1 95 ? 9.962 1.758 -16.605 1.00 93.00 95 VAL A O 1
ATOM 716 N N . GLY A 1 96 ? 9.377 2.962 -18.414 1.00 93.81 96 GLY A N 1
ATOM 717 C CA . GLY A 1 96 ? 8.401 3.798 -17.706 1.00 93.81 96 GLY A CA 1
ATOM 718 C C . GLY A 1 96 ? 7.280 2.983 -17.060 1.00 93.81 96 GLY A C 1
ATOM 719 O O . GLY A 1 96 ? 6.860 3.277 -15.947 1.00 93.81 96 GLY A O 1
ATOM 720 N N . ARG A 1 97 ? 6.855 1.890 -17.707 1.00 94.25 97 ARG A N 1
ATOM 721 C CA . ARG A 1 97 ? 5.894 0.947 -17.127 1.00 94.25 97 ARG A CA 1
ATOM 722 C C . ARG A 1 97 ? 6.458 0.246 -15.896 1.00 94.25 97 ARG A C 1
ATOM 724 O O . ARG A 1 97 ? 5.736 0.094 -14.921 1.00 94.25 97 ARG A O 1
ATOM 731 N N . ASP A 1 98 ? 7.708 -0.213 -15.947 1.00 94.00 98 ASP A N 1
ATOM 732 C CA . ASP A 1 98 ? 8.337 -0.899 -14.813 1.00 94.00 98 ASP A CA 1
ATOM 733 C C . ASP A 1 98 ? 8.570 0.052 -13.632 1.00 94.00 98 ASP A C 1
ATOM 735 O O . ASP A 1 98 ? 8.334 -0.349 -12.498 1.00 94.00 98 ASP A O 1
ATOM 739 N N . ALA A 1 99 ? 8.928 1.314 -13.893 1.00 96.62 99 ALA A N 1
ATOM 740 C CA . ALA A 1 99 ? 8.998 2.351 -12.865 1.00 96.62 99 ALA A CA 1
ATOM 741 C C . ALA A 1 99 ? 7.621 2.645 -12.248 1.00 96.62 99 ALA A C 1
ATOM 743 O O . ALA A 1 99 ? 7.488 2.645 -11.029 1.00 96.62 99 ALA A O 1
ATOM 744 N N . ALA A 1 100 ? 6.581 2.822 -13.070 1.00 96.75 100 ALA A N 1
ATOM 745 C CA . ALA A 1 100 ? 5.220 3.069 -12.589 1.00 96.75 100 ALA A CA 1
ATOM 746 C C . ALA A 1 100 ? 4.645 1.877 -11.803 1.00 96.75 100 ALA A C 1
ATOM 748 O O . ALA A 1 100 ? 4.029 2.066 -10.759 1.00 96.75 100 ALA A O 1
ATOM 749 N N . ALA A 1 101 ? 4.881 0.646 -12.268 1.00 95.88 101 ALA A N 1
ATOM 750 C CA . ALA A 1 101 ? 4.474 -0.562 -11.554 1.00 95.88 101 ALA A CA 1
ATOM 751 C C . ALA A 1 101 ? 5.246 -0.718 -10.237 1.00 95.88 101 ALA A C 1
ATOM 753 O O . ALA A 1 101 ? 4.657 -1.095 -9.229 1.00 95.88 101 ALA A O 1
ATOM 754 N N . GLY A 1 102 ? 6.545 -0.401 -10.232 1.00 97.31 102 GLY A N 1
ATOM 755 C CA . GLY A 1 102 ? 7.340 -0.313 -9.010 1.00 97.31 102 GLY A CA 1
ATOM 756 C C . GLY A 1 102 ? 6.730 0.685 -8.032 1.00 97.31 102 GLY A C 1
ATOM 757 O O . GLY A 1 102 ? 6.439 0.317 -6.903 1.00 97.31 102 GLY A O 1
ATOM 758 N N . PHE A 1 103 ? 6.440 1.907 -8.485 1.00 98.38 103 PHE A N 1
ATOM 759 C CA . PHE A 1 103 ? 5.806 2.944 -7.668 1.00 98.38 103 PHE A CA 1
ATOM 760 C C . PHE A 1 103 ? 4.484 2.488 -7.055 1.00 98.38 103 PHE A C 1
ATOM 762 O O . PHE A 1 103 ? 4.332 2.565 -5.840 1.00 98.38 103 PHE A O 1
ATOM 769 N N . ALA A 1 104 ? 3.572 1.929 -7.856 1.00 97.69 104 ALA A N 1
ATOM 770 C CA . ALA A 1 104 ? 2.301 1.414 -7.353 1.00 97.69 104 ALA A CA 1
ATOM 771 C C . ALA A 1 104 ? 2.494 0.338 -6.268 1.00 97.69 104 ALA A C 1
ATOM 773 O O . ALA A 1 104 ? 1.905 0.445 -5.195 1.00 97.69 104 ALA A O 1
ATOM 774 N N . ASN A 1 105 ? 3.363 -0.653 -6.504 1.00 98.12 105 ASN A N 1
ATOM 775 C CA . ASN A 1 105 ? 3.670 -1.695 -5.516 1.00 98.12 105 ASN A CA 1
ATOM 776 C C . ASN A 1 105 ? 4.329 -1.123 -4.251 1.00 98.12 105 ASN A C 1
ATOM 778 O O . ASN A 1 105 ? 3.989 -1.532 -3.145 1.00 98.12 105 ASN A O 1
ATOM 782 N N . GLY A 1 106 ? 5.223 -0.144 -4.388 1.00 98.56 106 GLY A N 1
ATOM 783 C CA . GLY A 1 106 ? 5.818 0.558 -3.253 1.00 98.56 106 GLY A CA 1
ATOM 784 C C . GLY A 1 106 ? 4.772 1.293 -2.413 1.00 98.56 106 GLY A C 1
ATOM 785 O O . GLY A 1 106 ? 4.773 1.181 -1.190 1.00 98.56 106 GLY A O 1
ATOM 786 N N . THR A 1 107 ? 3.833 1.990 -3.057 1.00 98.56 107 THR A N 1
ATOM 787 C CA . THR A 1 107 ? 2.721 2.671 -2.379 1.00 98.56 107 THR A CA 1
ATOM 788 C C . THR A 1 107 ? 1.782 1.681 -1.691 1.00 98.56 107 THR A C 1
ATOM 790 O O . THR A 1 107 ? 1.388 1.926 -0.554 1.00 98.56 107 THR A O 1
ATOM 793 N N . TYR A 1 108 ? 1.453 0.551 -2.325 1.00 98.31 108 TYR A N 1
ATOM 794 C CA . TYR A 1 108 ? 0.642 -0.507 -1.711 1.00 98.31 108 TYR A CA 1
ATOM 795 C C . TYR A 1 108 ? 1.338 -1.157 -0.517 1.00 98.31 108 TYR A C 1
ATOM 797 O O . TYR A 1 108 ? 0.708 -1.431 0.503 1.00 98.31 108 TYR A O 1
ATOM 805 N N . GLN A 1 109 ? 2.648 -1.374 -0.611 1.00 98.56 109 GLN A N 1
ATOM 806 C CA . GLN A 1 109 ? 3.421 -1.894 0.505 1.00 98.56 109 GLN A CA 1
ATOM 807 C C . GLN A 1 109 ? 3.486 -0.890 1.658 1.00 98.56 109 GLN A C 1
ATOM 809 O O . GLN A 1 109 ? 3.286 -1.293 2.799 1.00 98.56 109 GLN A O 1
ATOM 814 N N . ALA A 1 110 ? 3.701 0.401 1.383 1.00 98.56 110 ALA A N 1
ATOM 815 C CA . ALA A 1 110 ? 3.615 1.450 2.399 1.00 98.56 110 ALA A CA 1
ATOM 816 C C . ALA A 1 110 ? 2.230 1.485 3.064 1.00 98.56 110 ALA A C 1
ATOM 818 O O . ALA A 1 110 ? 2.154 1.541 4.289 1.00 98.56 110 ALA A O 1
ATOM 819 N N . LEU A 1 111 ? 1.158 1.349 2.278 1.00 96.62 111 LEU A N 1
ATOM 820 C CA . LEU A 1 111 ? -0.214 1.275 2.783 1.00 96.62 111 LEU A CA 1
ATOM 821 C C . LEU A 1 111 ? -0.392 0.133 3.773 1.00 96.62 111 LEU A C 1
ATOM 823 O O . LEU A 1 111 ? -0.933 0.325 4.855 1.00 96.62 111 LEU A O 1
ATOM 827 N N . ALA A 1 112 ? 0.090 -1.058 3.428 1.00 98.00 112 ALA A N 1
ATOM 828 C CA . ALA A 1 112 ? -0.035 -2.205 4.312 1.00 98.00 112 ALA A CA 1
ATOM 829 C C . ALA A 1 112 ? 0.871 -2.089 5.550 1.00 98.00 112 ALA A C 1
ATOM 831 O O . ALA A 1 112 ? 0.452 -2.436 6.653 1.00 98.00 112 ALA A O 1
ATOM 832 N N . LEU A 1 113 ? 2.096 -1.576 5.388 1.00 98.25 113 LEU A N 1
ATOM 833 C CA . LEU A 1 113 ? 3.044 -1.382 6.487 1.00 98.25 113 LEU A CA 1
ATOM 834 C C . LEU A 1 113 ? 2.556 -0.359 7.511 1.00 98.25 113 LEU A C 1
ATOM 836 O O . LEU A 1 113 ? 2.826 -0.547 8.694 1.00 98.25 113 LEU A O 1
ATOM 840 N N . GLN A 1 114 ? 1.812 0.673 7.094 1.00 97.62 114 GLN A N 1
ATOM 841 C CA . GLN A 1 114 ? 1.268 1.673 8.019 1.00 97.62 114 GLN A CA 1
ATOM 842 C C . GLN A 1 114 ? 0.466 1.020 9.155 1.00 97.62 114 GLN A C 1
ATOM 844 O O . GLN A 1 114 ? 0.539 1.454 10.301 1.00 97.62 114 GLN A O 1
ATOM 849 N N . HIS A 1 115 ? -0.249 -0.069 8.858 1.00 97.75 115 HIS A N 1
ATOM 850 C CA . HIS A 1 115 ? -1.071 -0.762 9.843 1.00 97.75 115 HIS A CA 1
ATOM 851 C C . HIS A 1 115 ? -0.232 -1.427 10.927 1.00 97.75 115 HIS A C 1
ATOM 853 O O . HIS A 1 115 ? -0.601 -1.398 12.093 1.00 97.75 115 HIS A O 1
ATOM 859 N N . TYR A 1 116 ? 0.927 -1.971 10.564 1.00 97.62 116 TYR A N 1
ATOM 860 C CA . TYR A 1 116 ? 1.871 -2.558 11.518 1.00 97.62 116 TYR A CA 1
ATOM 861 C C . TYR A 1 116 ? 2.671 -1.506 12.300 1.00 97.62 116 TYR A C 1
ATOM 863 O O . TYR A 1 116 ? 3.353 -1.850 13.264 1.00 97.62 116 TYR A O 1
ATOM 871 N N . VAL A 1 117 ? 2.602 -0.236 11.892 1.00 97.56 117 VAL A N 1
ATOM 872 C CA . VAL A 1 117 ? 3.159 0.894 12.645 1.00 97.56 117 VAL A CA 1
ATOM 873 C C . VAL A 1 117 ? 2.148 1.410 13.669 1.00 97.56 117 VAL A C 1
ATOM 875 O O . VAL A 1 117 ? 2.518 1.638 14.816 1.00 97.56 117 VAL A O 1
ATOM 878 N N . ASP A 1 118 ? 0.887 1.593 13.271 1.00 95.69 118 ASP A N 1
ATOM 879 C CA . ASP A 1 118 ? -0.121 2.251 14.113 1.00 95.69 118 ASP A CA 1
ATOM 880 C C . ASP A 1 118 ? -0.896 1.296 15.038 1.00 95.69 118 ASP A C 1
ATOM 882 O O . ASP A 1 118 ? -1.482 1.749 16.025 1.00 95.69 118 ASP A O 1
ATOM 886 N N . TRP A 1 119 ? -0.905 -0.012 14.761 1.00 97.19 119 TRP A N 1
ATOM 887 C CA . TRP A 1 119 ? -1.714 -0.984 15.500 1.00 97.19 119 TRP A CA 1
ATOM 888 C C . TRP A 1 119 ? -0.887 -2.090 16.161 1.00 97.19 119 TRP A C 1
ATOM 890 O O . TRP A 1 119 ? 0.153 -2.486 15.635 1.00 97.19 119 TRP A O 1
ATOM 900 N N . PRO A 1 120 ? -1.346 -2.638 17.305 1.00 97.06 120 PRO A N 1
ATOM 901 C CA . PRO A 1 120 ? -0.640 -3.711 17.983 1.00 97.06 120 PRO A CA 1
ATOM 902 C C . PRO A 1 120 ? -0.663 -4.992 17.147 1.00 97.06 120 PRO A C 1
ATOM 904 O O . PRO A 1 120 ? -1.687 -5.401 16.586 1.00 97.06 120 PRO A O 1
ATOM 907 N N . TRP A 1 121 ? 0.480 -5.664 17.114 1.00 98.19 121 TRP A N 1
ATOM 908 C CA . TRP A 1 121 ? 0.662 -6.922 16.412 1.00 98.19 121 TRP A CA 1
ATOM 909 C C . TRP A 1 121 ? 1.538 -7.872 17.214 1.00 98.19 121 TRP A C 1
ATOM 911 O O . TRP A 1 121 ? 2.267 -7.483 18.123 1.00 98.19 121 TRP A O 1
ATOM 921 N N . ARG A 1 122 ? 1.445 -9.155 16.877 1.00 97.38 122 ARG A N 1
ATOM 922 C CA . ARG A 1 122 ? 2.280 -10.212 17.451 1.00 97.38 122 ARG A CA 1
ATOM 923 C C . ARG A 1 122 ? 2.713 -11.178 16.369 1.00 97.38 122 ARG A C 1
ATOM 925 O O . ARG A 1 122 ? 2.045 -11.309 15.346 1.00 97.38 122 ARG A O 1
ATOM 932 N N . PHE A 1 123 ? 3.782 -11.917 16.622 1.00 97.94 123 PHE A N 1
ATOM 933 C CA . PHE A 1 123 ? 4.124 -13.048 15.774 1.00 97.94 123 PHE A CA 1
ATOM 934 C C . PHE A 1 123 ? 3.224 -14.247 16.084 1.00 97.94 123 PHE A C 1
ATOM 936 O O . PHE A 1 123 ? 3.043 -14.633 17.238 1.00 97.94 123 PHE A O 1
ATOM 943 N N . ARG A 1 124 ? 2.680 -14.863 15.036 1.00 95.62 124 ARG A N 1
ATOM 944 C CA . ARG A 1 124 ? 2.021 -16.169 15.087 1.00 95.62 124 ARG A CA 1
ATOM 945 C C . ARG A 1 124 ? 2.700 -17.068 14.064 1.00 95.62 124 ARG A C 1
ATOM 947 O O . ARG A 1 124 ? 2.609 -16.803 12.871 1.00 95.62 124 ARG A O 1
ATOM 954 N N . ASN A 1 125 ? 3.400 -18.101 14.531 1.00 95.06 125 ASN A N 1
ATOM 955 C CA . ASN A 1 125 ? 4.210 -18.988 13.683 1.00 95.06 125 ASN A CA 1
ATOM 956 C C . ASN A 1 125 ? 5.199 -18.209 12.787 1.00 95.06 125 ASN A C 1
ATOM 958 O O . ASN A 1 125 ? 5.311 -18.480 11.596 1.00 95.06 125 ASN A O 1
ATOM 962 N N . GLY A 1 126 ? 5.856 -17.184 13.344 1.00 95.19 126 GLY A N 1
ATOM 963 C CA . GLY A 1 126 ? 6.812 -16.335 12.618 1.00 95.19 126 GLY A CA 1
ATOM 964 C C . GLY A 1 126 ? 6.194 -15.278 11.693 1.00 95.19 126 GLY A C 1
ATOM 965 O O . GLY A 1 126 ? 6.923 -14.467 11.134 1.00 95.19 126 GLY A O 1
ATOM 966 N N . VAL A 1 127 ? 4.865 -15.229 11.557 1.00 95.81 127 VAL A N 1
ATOM 967 C CA . VAL A 1 127 ? 4.167 -14.237 10.725 1.00 95.81 127 VAL A CA 1
ATOM 968 C C . VAL A 1 127 ? 3.622 -13.103 11.600 1.00 95.81 127 VAL A C 1
ATOM 970 O O . VAL A 1 127 ? 2.937 -13.395 12.587 1.00 95.81 127 VAL A O 1
ATOM 973 N N . PRO A 1 128 ? 3.891 -11.824 11.279 1.00 96.94 128 PRO A N 1
ATOM 974 C CA . PRO A 1 128 ? 3.327 -10.706 12.022 1.00 96.94 128 PRO A CA 1
ATOM 975 C C . PRO A 1 128 ? 1.830 -10.584 11.721 1.00 96.94 128 PRO A C 1
ATOM 977 O O . PRO A 1 128 ? 1.414 -10.440 10.570 1.00 96.94 128 PRO A O 1
ATOM 980 N N . VAL A 1 129 ? 1.011 -10.634 12.768 1.00 97.62 129 VAL A N 1
ATOM 981 C CA . VAL A 1 129 ? -0.441 -10.481 12.669 1.00 97.62 129 VAL A CA 1
ATOM 982 C C . VAL A 1 129 ? -0.928 -9.388 13.609 1.00 97.62 129 VAL A C 1
ATOM 984 O O . VAL A 1 129 ? -0.614 -9.396 14.801 1.00 97.62 129 VAL A O 1
ATOM 987 N N . LEU A 1 130 ? -1.719 -8.461 13.074 1.00 97.94 130 LEU A N 1
ATOM 988 C CA . LEU A 1 130 ? -2.439 -7.462 13.850 1.00 97.94 130 LEU A CA 1
ATOM 989 C C . LEU A 1 130 ? -3.399 -8.164 14.809 1.00 97.94 130 LEU A C 1
ATOM 991 O O . LEU A 1 130 ? -4.171 -9.043 14.402 1.00 97.94 130 LEU A O 1
ATOM 995 N N . THR A 1 131 ? -3.357 -7.775 16.079 1.00 97.31 131 THR A N 1
ATOM 996 C CA . THR A 1 131 ? -4.286 -8.262 17.109 1.00 97.31 131 THR A CA 1
ATOM 997 C C . THR A 1 131 ? -5.504 -7.365 17.254 1.00 97.31 131 THR A C 1
ATOM 999 O O . THR A 1 131 ? -6.547 -7.825 17.717 1.00 97.31 131 THR A O 1
ATOM 1002 N N . GLU A 1 132 ? -5.375 -6.113 16.823 1.00 95.81 132 GLU A N 1
ATOM 1003 C CA . GLU A 1 132 ? -6.419 -5.100 16.736 1.00 95.81 132 GLU A CA 1
ATOM 1004 C C . GLU A 1 132 ? -6.114 -4.223 15.519 1.00 95.81 132 GLU A C 1
ATOM 1006 O O . GLU A 1 132 ? -4.956 -4.100 15.135 1.00 95.81 132 GLU A O 1
ATOM 1011 N N . ALA A 1 133 ? -7.135 -3.644 14.895 1.00 94.75 133 ALA A N 1
ATOM 1012 C CA . ALA A 1 133 ? -6.963 -2.676 13.816 1.00 94.75 133 ALA A CA 1
ATOM 1013 C C . ALA A 1 133 ? -8.244 -1.856 13.689 1.00 94.75 133 ALA A C 1
ATOM 1015 O O . ALA A 1 133 ? -9.314 -2.435 13.541 1.00 94.75 133 ALA A O 1
ATOM 1016 N N . GLU A 1 134 ? -8.158 -0.534 13.800 1.00 88.38 134 GLU A N 1
ATOM 1017 C CA . GLU A 1 134 ? -9.223 0.425 13.453 1.00 88.38 134 GLU A CA 1
ATOM 1018 C C . GLU A 1 134 ? -10.585 0.203 14.138 1.00 88.38 134 GLU A C 1
ATOM 1020 O O . GLU A 1 134 ? -11.610 0.705 13.694 1.00 88.38 134 GLU A O 1
ATOM 1025 N N . GLY A 1 135 ? -10.628 -0.532 15.254 1.00 88.50 135 GLY A N 1
ATOM 1026 C CA . GLY A 1 135 ? -11.890 -0.931 15.889 1.00 88.50 135 GLY A CA 1
ATOM 1027 C C . GLY A 1 135 ? -12.662 -2.016 15.123 1.00 88.50 135 GLY A C 1
ATOM 1028 O O . GLY A 1 135 ? -13.844 -2.240 15.398 1.00 88.50 135 GLY A O 1
ATOM 1029 N N . LEU A 1 136 ? -12.009 -2.705 14.182 1.00 93.12 136 LEU A N 1
ATOM 1030 C CA . LEU A 1 136 ? -12.554 -3.855 13.473 1.00 93.12 136 LEU A CA 1
ATOM 1031 C C . LEU A 1 136 ? -12.961 -4.969 14.453 1.00 93.12 136 LEU A C 1
ATOM 1033 O O . LEU A 1 136 ? -12.232 -5.277 15.402 1.00 93.12 136 LEU A O 1
ATOM 1037 N N . PRO A 1 137 ? -14.095 -5.651 14.210 1.00 92.81 137 PRO A N 1
ATOM 1038 C CA . PRO A 1 137 ? -14.459 -6.837 14.973 1.00 92.81 137 PRO A CA 1
ATOM 1039 C C . PRO A 1 137 ? -13.377 -7.922 14.894 1.00 92.81 137 PRO A C 1
ATOM 1041 O O . PRO A 1 137 ? -12.909 -8.262 13.809 1.00 92.81 137 PRO A O 1
ATOM 1044 N N . LYS A 1 138 ? -13.064 -8.583 16.016 1.00 94.06 138 LYS A N 1
ATOM 1045 C CA . LYS A 1 138 ? -12.048 -9.657 16.056 1.00 94.06 138 LYS A CA 1
ATOM 1046 C C . LYS A 1 138 ? -12.264 -10.758 15.005 1.00 94.06 138 LYS A C 1
ATOM 1048 O O . LYS A 1 138 ? -11.298 -11.315 14.497 1.00 94.06 138 LYS A O 1
ATOM 1053 N N . ARG A 1 139 ? -13.522 -11.034 14.634 1.00 95.12 139 ARG A N 1
ATOM 1054 C CA . ARG A 1 139 ? -13.885 -12.031 13.609 1.00 95.12 139 ARG A CA 1
ATOM 1055 C C . ARG A 1 139 ? -13.387 -11.702 12.193 1.00 95.12 139 ARG A C 1
ATOM 1057 O O . ARG A 1 139 ? -13.225 -12.626 11.409 1.00 95.12 139 ARG A O 1
ATOM 1064 N N . VAL A 1 140 ? -13.161 -10.427 11.852 1.00 96.50 140 VAL A N 1
ATOM 1065 C CA . VAL A 1 140 ? -12.695 -10.032 10.505 1.00 96.50 140 VAL A CA 1
ATOM 1066 C C . VAL A 1 140 ? -11.176 -9.878 10.416 1.00 96.50 140 VAL A C 1
ATOM 1068 O O . VAL A 1 140 ? -10.624 -9.926 9.318 1.00 96.50 140 VAL A O 1
ATOM 1071 N N . LEU A 1 141 ? -10.484 -9.763 11.558 1.00 96.12 141 LEU A N 1
ATOM 1072 C CA . LEU A 1 141 ? -9.027 -9.604 11.608 1.00 96.12 141 LEU A CA 1
ATOM 1073 C C . LEU A 1 141 ? -8.241 -10.694 10.860 1.00 96.12 141 LEU A C 1
ATOM 1075 O O . LEU A 1 141 ? -7.227 -10.342 10.261 1.00 96.12 141 LEU A O 1
ATOM 1079 N N . PRO A 1 142 ? -8.644 -11.983 10.829 1.00 96.94 142 PRO A N 1
ATOM 1080 C CA . PRO A 1 142 ? -7.926 -12.980 10.037 1.00 96.94 142 PRO A CA 1
ATOM 1081 C C . PRO A 1 142 ? -7.903 -12.648 8.540 1.00 96.94 142 PRO A C 1
ATOM 1083 O O . PRO A 1 142 ? -6.833 -12.623 7.939 1.00 96.94 142 PRO A O 1
ATOM 1086 N N . ALA A 1 143 ? -9.060 -12.329 7.949 1.00 97.81 143 ALA A N 1
ATOM 1087 C CA . ALA A 1 143 ? -9.151 -11.959 6.536 1.00 97.81 143 ALA A CA 1
ATOM 1088 C C . ALA A 1 143 ? -8.400 -10.652 6.244 1.00 97.81 143 ALA A C 1
ATOM 1090 O O . ALA A 1 143 ? -7.715 -10.534 5.229 1.00 97.81 143 ALA A O 1
ATOM 1091 N N . TYR A 1 144 ? -8.474 -9.697 7.171 1.00 97.88 144 TYR A N 1
ATOM 1092 C CA . TYR A 1 144 ? -7.761 -8.429 7.077 1.00 97.88 144 TYR A CA 1
ATOM 1093 C C . TYR A 1 144 ? -6.237 -8.612 7.067 1.00 97.88 144 TYR A C 1
ATOM 1095 O O . TYR A 1 144 ? -5.555 -8.099 6.183 1.00 97.88 144 TYR A O 1
ATOM 1103 N N . ASN A 1 145 ? -5.704 -9.427 7.984 1.00 98.25 145 ASN A N 1
ATOM 1104 C CA . ASN A 1 145 ? -4.285 -9.781 8.012 1.00 98.25 145 ASN A CA 1
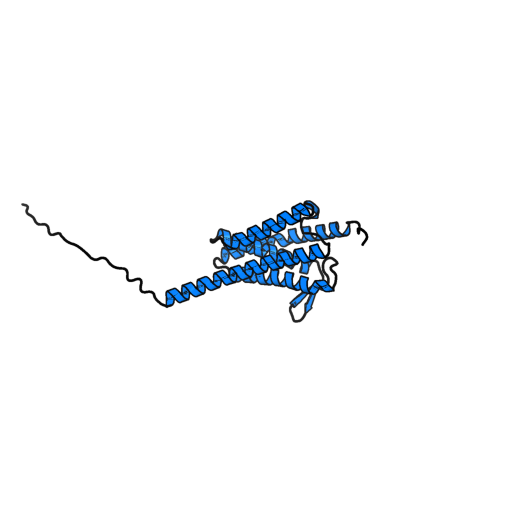ATOM 1105 C C . ASN A 1 145 ? -3.840 -10.479 6.722 1.00 98.25 145 ASN A C 1
ATOM 1107 O O . ASN A 1 145 ? -2.775 -10.165 6.201 1.00 98.25 145 ASN A O 1
ATOM 1111 N N . VAL A 1 146 ? -4.651 -11.392 6.175 1.00 98.31 146 VAL A N 1
ATOM 1112 C CA . VAL A 1 146 ? -4.343 -12.044 4.891 1.00 98.31 146 VAL A CA 1
ATOM 1113 C C . VAL A 1 146 ? -4.219 -11.009 3.772 1.00 98.31 146 VAL A C 1
ATOM 1115 O O . VAL A 1 146 ? -3.250 -11.056 3.018 1.00 98.31 146 VAL A O 1
ATOM 1118 N N . ALA A 1 147 ? -5.145 -10.051 3.683 1.00 98.50 147 ALA A N 1
ATOM 1119 C CA . ALA A 1 147 ? -5.090 -8.998 2.671 1.00 98.50 147 ALA A CA 1
ATOM 1120 C C . ALA A 1 147 ? -3.825 -8.125 2.804 1.00 98.50 147 ALA A C 1
ATOM 1122 O O . ALA A 1 147 ? -3.147 -7.864 1.806 1.00 98.50 147 ALA A O 1
ATOM 1123 N N . LEU A 1 148 ? -3.453 -7.734 4.027 1.00 98.44 148 LEU A N 1
ATOM 1124 C CA . LEU A 1 148 ? -2.237 -6.955 4.291 1.00 98.44 148 LEU A CA 1
ATOM 1125 C C . LEU A 1 148 ? -0.961 -7.732 3.946 1.00 98.44 148 LEU A C 1
ATOM 1127 O O . LEU A 1 148 ? -0.099 -7.231 3.224 1.00 98.44 148 LEU A O 1
ATOM 1131 N N . LEU A 1 149 ? -0.856 -8.978 4.405 1.00 98.31 149 LEU A N 1
ATOM 1132 C CA . LEU A 1 149 ? 0.309 -9.825 4.155 1.00 98.31 149 LEU A CA 1
ATOM 1133 C C . LEU A 1 149 ? 0.467 -10.145 2.667 1.00 98.31 149 LEU A C 1
ATOM 1135 O O . LEU A 1 149 ? 1.576 -10.060 2.143 1.00 98.31 149 LEU A O 1
ATOM 1139 N N . MET A 1 150 ? -0.630 -10.441 1.963 1.00 98.31 150 MET A N 1
ATOM 1140 C CA . MET A 1 150 ? -0.619 -10.631 0.508 1.00 98.31 150 MET A CA 1
ATOM 1141 C C . MET A 1 150 ? -0.202 -9.359 -0.230 1.00 98.31 150 MET A C 1
ATOM 1143 O O . MET A 1 150 ? 0.517 -9.433 -1.226 1.00 98.31 150 MET A O 1
ATOM 1147 N N . THR A 1 151 ? -0.600 -8.190 0.272 1.00 98.62 151 THR A N 1
ATOM 1148 C CA . THR A 1 151 ? -0.172 -6.905 -0.286 1.00 98.62 151 THR A CA 1
ATOM 1149 C C . THR A 1 151 ? 1.338 -6.715 -0.131 1.00 98.62 151 THR A C 1
ATOM 1151 O O . THR A 1 151 ? 2.018 -6.428 -1.117 1.00 98.62 151 THR A O 1
ATOM 1154 N N . ILE A 1 152 ? 1.890 -6.936 1.067 1.00 98.31 152 ILE A N 1
ATOM 1155 C CA . ILE A 1 152 ? 3.331 -6.796 1.349 1.00 98.31 152 ILE A CA 1
ATOM 1156 C C . ILE A 1 152 ? 4.152 -7.811 0.542 1.00 98.31 152 ILE A C 1
ATOM 1158 O O . ILE A 1 152 ? 5.100 -7.442 -0.161 1.00 98.31 152 ILE A O 1
ATOM 1162 N N . ALA A 1 153 ? 3.782 -9.091 0.625 1.00 98.12 153 ALA A N 1
ATOM 1163 C CA . ALA A 1 153 ? 4.490 -10.178 -0.039 1.00 98.12 153 ALA A CA 1
ATOM 1164 C C . ALA A 1 153 ? 4.396 -10.052 -1.562 1.00 98.12 153 ALA A C 1
ATOM 1166 O O . ALA A 1 153 ? 5.408 -10.153 -2.252 1.00 98.12 153 ALA A O 1
ATOM 1167 N N . GLY A 1 154 ? 3.204 -9.766 -2.088 1.00 98.06 154 GLY A N 1
ATOM 1168 C CA . GLY A 1 154 ? 2.975 -9.601 -3.518 1.00 98.06 154 GLY A CA 1
ATOM 1169 C C . GLY A 1 154 ? 3.710 -8.393 -4.099 1.00 98.06 154 GLY A C 1
ATOM 1170 O O . GLY A 1 154 ? 4.377 -8.533 -5.122 1.00 98.06 154 GLY A O 1
ATOM 1171 N N . SER A 1 155 ? 3.708 -7.250 -3.402 1.00 97.94 155 SER A N 1
ATOM 1172 C CA . SER A 1 155 ? 4.472 -6.061 -3.818 1.00 97.94 155 SER A CA 1
ATOM 1173 C C . SER A 1 155 ? 5.975 -6.353 -3.890 1.00 97.94 155 SER A C 1
ATOM 1175 O O . SER A 1 155 ? 6.647 -5.998 -4.860 1.00 97.94 155 SER A O 1
ATOM 1177 N N . THR A 1 156 ? 6.501 -7.076 -2.897 1.00 97.38 156 THR A N 1
ATOM 1178 C CA . THR A 1 156 ? 7.911 -7.491 -2.857 1.00 97.38 156 THR A CA 1
ATOM 1179 C C . THR A 1 156 ? 8.230 -8.500 -3.967 1.00 97.38 156 THR A C 1
ATOM 1181 O O . THR A 1 156 ? 9.232 -8.371 -4.671 1.00 97.38 156 THR A O 1
ATOM 1184 N N . ALA A 1 157 ? 7.360 -9.489 -4.182 1.00 97.00 157 ALA A N 1
ATOM 1185 C CA . ALA A 1 157 ? 7.527 -10.498 -5.223 1.00 97.00 157 ALA A CA 1
ATOM 1186 C C . ALA A 1 157 ? 7.452 -9.894 -6.637 1.00 97.00 157 ALA A C 1
ATOM 1188 O O . ALA A 1 157 ? 8.249 -10.260 -7.503 1.00 97.00 157 ALA A O 1
ATOM 1189 N N . ALA A 1 158 ? 6.560 -8.927 -6.871 1.00 94.50 158 ALA A N 1
ATOM 1190 C CA . ALA A 1 158 ? 6.461 -8.194 -8.132 1.00 94.50 158 ALA A CA 1
ATOM 1191 C C . ALA A 1 158 ? 7.751 -7.418 -8.440 1.00 94.50 158 ALA A C 1
ATOM 1193 O O . ALA A 1 158 ? 8.237 -7.432 -9.579 1.00 94.50 158 ALA A O 1
ATOM 1194 N N . LEU A 1 159 ? 8.349 -6.795 -7.420 1.00 95.00 159 LEU A N 1
ATOM 1195 C CA . LEU A 1 159 ? 9.646 -6.138 -7.540 1.00 95.00 159 LEU A CA 1
ATOM 1196 C C . LEU A 1 159 ? 10.756 -7.140 -7.889 1.00 95.00 159 LEU A C 1
ATOM 1198 O O . LEU A 1 159 ? 11.539 -6.898 -8.809 1.00 95.00 159 LEU A O 1
ATOM 1202 N N . ILE A 1 160 ? 10.805 -8.288 -7.206 1.00 94.50 160 ILE A N 1
ATOM 1203 C CA . ILE A 1 160 ? 11.810 -9.329 -7.463 1.00 94.50 160 ILE A CA 1
ATOM 1204 C C . ILE A 1 160 ? 11.686 -9.884 -8.887 1.00 94.50 160 ILE A C 1
ATOM 1206 O O . ILE A 1 160 ? 12.700 -10.050 -9.566 1.00 94.50 160 ILE A O 1
ATOM 1210 N N . ALA A 1 161 ? 10.458 -10.107 -9.358 1.00 91.44 161 ALA A N 1
ATOM 1211 C CA . ALA A 1 161 ? 10.153 -10.624 -10.692 1.00 91.44 161 ALA A CA 1
ATOM 1212 C C . ALA A 1 161 ? 10.290 -9.574 -11.817 1.00 91.44 161 ALA A C 1
ATOM 1214 O O . ALA A 1 161 ? 10.055 -9.876 -12.994 1.00 91.44 161 ALA A O 1
ATOM 1215 N N . SER A 1 162 ? 10.638 -8.325 -11.492 1.00 89.12 162 SER A N 1
ATOM 1216 C CA . SER A 1 162 ? 10.746 -7.248 -12.475 1.00 89.12 162 SER A CA 1
ATOM 1217 C C . SER A 1 162 ? 11.996 -7.382 -13.346 1.00 89.12 162 SER A C 1
ATOM 1219 O O . SER A 1 162 ? 13.120 -7.463 -12.862 1.00 89.12 162 SER A O 1
ATOM 1221 N N . ARG A 1 163 ? 11.803 -7.327 -14.671 1.00 80.75 163 ARG A N 1
ATOM 1222 C CA . ARG A 1 163 ? 12.886 -7.464 -15.662 1.00 80.75 163 ARG A CA 1
ATOM 1223 C C . ARG A 1 163 ? 13.876 -6.312 -15.643 1.00 80.75 163 ARG A C 1
ATOM 1225 O O . ARG A 1 163 ? 15.079 -6.525 -15.720 1.00 80.75 163 ARG A O 1
ATOM 1232 N N . ARG A 1 164 ? 13.370 -5.080 -15.583 1.00 86.75 164 ARG A N 1
ATOM 1233 C CA . ARG A 1 164 ? 14.191 -3.867 -15.504 1.00 86.75 164 ARG A CA 1
ATOM 1234 C C . ARG A 1 164 ? 14.295 -3.454 -14.046 1.00 86.75 164 ARG A C 1
ATOM 1236 O O . ARG A 1 164 ? 13.697 -2.466 -13.627 1.00 86.75 164 ARG A O 1
ATOM 1243 N N . ARG A 1 165 ? 15.023 -4.269 -13.278 1.00 87.06 165 ARG A N 1
ATOM 1244 C CA . ARG A 1 165 ? 15.058 -4.193 -11.814 1.00 87.06 165 ARG A CA 1
ATOM 1245 C C . ARG A 1 165 ? 15.414 -2.797 -11.304 1.00 87.06 165 ARG A C 1
ATOM 1247 O O . ARG A 1 165 ? 14.741 -2.329 -10.405 1.00 87.06 165 ARG A O 1
ATOM 1254 N N . ALA A 1 166 ? 16.367 -2.095 -11.919 1.00 95.62 166 ALA A N 1
ATOM 1255 C CA . ALA A 1 166 ? 16.745 -0.742 -11.494 1.00 95.62 166 ALA A CA 1
ATOM 1256 C C . ALA A 1 166 ? 15.568 0.255 -11.526 1.00 95.62 166 ALA A C 1
ATOM 1258 O O . ALA A 1 166 ? 15.284 0.903 -10.525 1.00 95.62 166 ALA A O 1
ATOM 1259 N N . ALA A 1 167 ? 14.838 0.333 -12.644 1.00 96.06 167 ALA A N 1
ATOM 1260 C CA . ALA A 1 167 ? 13.698 1.243 -12.777 1.00 96.06 167 ALA A CA 1
ATOM 1261 C C . ALA A 1 167 ? 12.552 0.867 -11.826 1.00 96.06 167 ALA A C 1
ATOM 1263 O O . ALA A 1 167 ? 11.965 1.741 -11.192 1.00 96.06 167 ALA A O 1
ATOM 1264 N N . ALA A 1 168 ? 12.270 -0.434 -11.697 1.00 96.38 168 ALA A N 1
ATOM 1265 C CA . ALA A 1 168 ? 11.268 -0.932 -10.762 1.00 96.38 168 ALA A CA 1
ATOM 1266 C C . ALA A 1 168 ? 11.648 -0.635 -9.303 1.00 96.38 168 ALA A C 1
ATOM 1268 O O . ALA A 1 168 ? 10.791 -0.200 -8.547 1.00 96.38 168 ALA A O 1
ATOM 1269 N N . VAL A 1 169 ? 12.920 -0.801 -8.921 1.00 98.06 169 VAL A N 1
ATOM 1270 C CA . VAL A 1 169 ? 13.433 -0.487 -7.577 1.00 98.06 169 VAL A CA 1
ATOM 1271 C C . VAL A 1 169 ? 13.306 1.000 -7.280 1.00 98.06 169 VAL A C 1
ATOM 1273 O O . VAL A 1 169 ? 12.763 1.345 -6.240 1.00 98.06 169 VAL A O 1
ATOM 1276 N N . ILE A 1 170 ? 13.737 1.880 -8.189 1.00 98.25 170 ILE A N 1
ATOM 1277 C CA . ILE A 1 170 ? 13.608 3.334 -7.996 1.00 98.25 170 ILE A CA 1
ATOM 1278 C C . ILE A 1 170 ? 12.138 3.716 -7.808 1.00 98.25 170 ILE A C 1
ATOM 1280 O O . ILE A 1 170 ? 11.802 4.413 -6.853 1.00 98.25 170 ILE A O 1
ATOM 1284 N N . GLY A 1 171 ? 11.257 3.215 -8.681 1.00 98.38 171 GLY A N 1
ATOM 1285 C CA . GLY A 1 171 ? 9.819 3.426 -8.550 1.00 98.38 171 GLY A CA 1
ATOM 1286 C C . GLY A 1 171 ? 9.297 2.931 -7.204 1.00 98.38 171 GLY A C 1
ATOM 1287 O O . GLY A 1 171 ? 8.632 3.673 -6.494 1.00 98.38 171 GLY A O 1
ATOM 1288 N N . HIS A 1 172 ? 9.648 1.707 -6.816 1.00 98.56 172 HIS A N 1
ATOM 1289 C CA . HIS A 1 172 ? 9.206 1.084 -5.568 1.00 98.56 172 HIS A CA 1
ATOM 1290 C C . HIS A 1 172 ? 9.663 1.845 -4.331 1.00 98.56 172 HIS A C 1
ATOM 1292 O O . HIS A 1 172 ? 8.867 2.059 -3.424 1.00 98.56 172 HIS A O 1
ATOM 1298 N N . LEU A 1 173 ? 10.909 2.312 -4.305 1.00 98.62 173 LEU A N 1
ATOM 1299 C CA . LEU A 1 173 ? 11.415 3.157 -3.225 1.00 98.62 173 LEU A CA 1
ATOM 1300 C C . LEU A 1 173 ? 10.676 4.497 -3.171 1.00 98.62 173 LEU A C 1
ATOM 1302 O O . LEU A 1 173 ? 10.290 4.925 -2.088 1.00 98.62 173 LEU A O 1
ATOM 1306 N N . ALA A 1 174 ? 10.409 5.126 -4.319 1.00 98.62 174 ALA A N 1
ATOM 1307 C CA . ALA A 1 174 ? 9.604 6.345 -4.377 1.00 98.62 174 ALA A CA 1
ATOM 1308 C C . ALA A 1 174 ? 8.162 6.112 -3.884 1.00 98.62 174 ALA A C 1
ATOM 1310 O O . ALA A 1 174 ? 7.604 6.950 -3.180 1.00 98.62 174 ALA A O 1
ATOM 1311 N N . GLY A 1 175 ? 7.573 4.956 -4.196 1.00 98.56 175 GLY A N 1
ATOM 1312 C CA . GLY A 1 175 ? 6.269 4.551 -3.675 1.00 98.56 175 GLY A CA 1
ATOM 1313 C C . GLY A 1 175 ? 6.299 4.324 -2.163 1.00 98.56 175 GLY A C 1
ATOM 1314 O O . GLY A 1 175 ? 5.440 4.836 -1.450 1.00 98.56 175 GLY A O 1
ATOM 1315 N N . LEU A 1 176 ? 7.313 3.622 -1.650 1.00 98.50 176 LEU A N 1
ATOM 1316 C CA . LEU A 1 176 ? 7.506 3.408 -0.212 1.00 98.50 176 LEU A CA 1
ATOM 1317 C C . LEU A 1 176 ? 7.717 4.719 0.549 1.00 98.50 176 LEU A C 1
ATOM 1319 O O . LEU A 1 176 ? 7.217 4.867 1.661 1.00 98.50 176 LEU A O 1
ATOM 1323 N N . ALA A 1 177 ? 8.393 5.694 -0.063 1.00 98.50 177 ALA A N 1
ATOM 1324 C CA . ALA A 1 177 ? 8.605 7.018 0.514 1.00 98.50 177 ALA A CA 1
ATOM 1325 C C . ALA A 1 177 ? 7.294 7.782 0.785 1.00 98.50 177 ALA A C 1
ATOM 1327 O O . ALA A 1 177 ? 7.304 8.772 1.511 1.00 98.50 177 ALA A O 1
ATOM 1328 N N . THR A 1 178 ? 6.150 7.312 0.271 1.00 98.31 178 THR A N 1
ATOM 1329 C CA . THR A 1 178 ? 4.829 7.855 0.625 1.00 98.31 178 THR A CA 1
ATOM 1330 C C . THR A 1 178 ? 4.355 7.459 2.028 1.00 98.31 178 THR A C 1
ATOM 1332 O O . THR A 1 178 ? 3.399 8.056 2.516 1.00 98.31 178 THR A O 1
ATOM 1335 N N . LEU A 1 179 ? 5.006 6.502 2.707 1.00 98.25 179 LEU A N 1
ATOM 1336 C CA . LEU A 1 179 ? 4.590 5.987 4.019 1.00 98.25 179 LEU A CA 1
ATOM 1337 C C . LEU A 1 179 ? 4.276 7.079 5.065 1.00 98.25 179 LEU A C 1
ATOM 1339 O O . LEU A 1 179 ? 3.219 6.979 5.685 1.00 98.25 179 LEU A O 1
ATOM 1343 N N . PRO A 1 180 ? 5.088 8.141 5.259 1.00 98.12 180 PRO A N 1
ATOM 1344 C CA . PRO A 1 180 ? 4.761 9.188 6.231 1.00 98.12 180 PRO A CA 1
ATOM 1345 C C . PRO A 1 180 ? 3.445 9.910 5.918 1.00 98.12 180 PRO A C 1
ATOM 1347 O O . PRO A 1 180 ? 2.664 10.205 6.822 1.00 98.12 180 PRO A O 1
ATOM 1350 N N . LEU A 1 181 ? 3.173 10.157 4.632 1.00 96.25 181 LEU A N 1
ATOM 1351 C CA . LEU A 1 181 ? 1.917 10.759 4.191 1.00 96.25 181 LEU A CA 1
ATOM 1352 C C . LEU A 1 181 ? 0.739 9.810 4.427 1.00 96.25 181 LEU A C 1
ATOM 1354 O O . LEU A 1 181 ? -0.329 10.255 4.841 1.00 96.25 181 LEU A O 1
ATOM 1358 N N . GLN A 1 182 ? 0.935 8.512 4.193 1.00 95.69 182 GLN A N 1
ATOM 1359 C CA . GLN A 1 182 ? -0.096 7.507 4.444 1.00 95.69 182 GLN A CA 1
ATOM 1360 C C . GLN A 1 182 ? -0.430 7.416 5.933 1.00 95.69 182 GLN A C 1
ATOM 1362 O O . GLN A 1 182 ? -1.598 7.550 6.280 1.00 95.69 182 GLN A O 1
ATOM 1367 N N . LEU A 1 183 ? 0.579 7.365 6.811 1.00 96.75 183 LEU A N 1
ATOM 1368 C CA . LEU A 1 183 ? 0.391 7.412 8.266 1.00 96.75 183 LEU A CA 1
ATOM 1369 C C . LEU A 1 183 ? -0.399 8.653 8.701 1.00 96.75 183 LEU A C 1
ATOM 1371 O O . LEU A 1 183 ? -1.367 8.550 9.454 1.00 96.75 183 LEU A O 1
ATOM 1375 N N . ALA A 1 184 ? -0.024 9.837 8.208 1.00 95.94 184 ALA A N 1
ATOM 1376 C CA . ALA A 1 184 ? -0.755 11.067 8.507 1.00 95.94 184 ALA A CA 1
ATOM 1377 C C . ALA A 1 184 ? -2.218 10.994 8.029 1.00 95.94 184 ALA A C 1
ATOM 1379 O O . ALA A 1 184 ? -3.136 11.366 8.765 1.00 95.94 184 ALA A O 1
ATOM 1380 N N . SER A 1 185 ? -2.440 10.473 6.820 1.00 94.06 185 SER A N 1
ATOM 1381 C CA . SER A 1 185 ? -3.772 10.303 6.242 1.00 94.06 185 SER A CA 1
ATOM 1382 C C . SER A 1 185 ? -4.623 9.295 7.020 1.00 94.06 185 SER A C 1
ATOM 1384 O O . SER A 1 185 ? -5.774 9.597 7.330 1.00 94.06 185 SER A O 1
ATOM 1386 N N . ALA A 1 186 ? -4.068 8.141 7.397 1.00 94.06 186 ALA A N 1
ATOM 1387 C CA . ALA A 1 186 ? -4.761 7.098 8.150 1.00 94.06 186 ALA A CA 1
ATOM 1388 C C . ALA A 1 186 ? -5.160 7.578 9.546 1.00 94.06 186 ALA A C 1
ATOM 1390 O O . ALA A 1 186 ? -6.316 7.445 9.946 1.00 94.06 186 ALA A O 1
ATOM 1391 N N . ARG A 1 187 ? -4.247 8.238 10.265 1.00 95.12 187 ARG A N 1
ATOM 1392 C CA . ARG A 1 187 ? -4.542 8.822 11.583 1.00 95.12 187 ARG A CA 1
ATOM 1393 C C . ARG A 1 187 ? -5.647 9.873 11.502 1.00 95.12 187 ARG A C 1
ATOM 1395 O O . ARG A 1 187 ? -6.553 9.871 12.337 1.00 95.12 187 ARG A O 1
ATOM 1402 N N . HIS A 1 188 ? -5.616 10.733 10.479 1.00 94.62 188 HIS A N 1
ATOM 1403 C CA . HIS A 1 188 ? -6.695 11.690 10.233 1.00 94.62 188 HIS A CA 1
ATOM 1404 C C . HIS A 1 188 ? -8.021 10.986 9.916 1.00 94.62 188 HIS A C 1
ATOM 1406 O O . HIS A 1 188 ? -9.052 11.331 10.493 1.00 94.62 188 HIS A O 1
ATOM 1412 N N . HIS A 1 189 ? -7.996 9.976 9.044 1.00 94.00 189 HIS A N 1
ATOM 1413 C CA . HIS A 1 189 ? -9.162 9.176 8.669 1.00 94.00 189 HIS A CA 1
ATOM 1414 C C . HIS A 1 189 ? -9.812 8.501 9.879 1.00 94.00 189 HIS A C 1
ATOM 1416 O O . HIS A 1 189 ? -11.023 8.608 10.060 1.00 94.00 189 HIS A O 1
ATOM 1422 N N . ILE A 1 190 ? -9.018 7.889 10.759 1.00 91.50 190 ILE A N 1
ATOM 1423 C CA . ILE A 1 190 ? -9.496 7.275 12.003 1.00 91.50 190 ILE A CA 1
ATOM 1424 C C . ILE A 1 190 ? -10.098 8.331 12.938 1.00 91.50 190 ILE A C 1
ATOM 1426 O O . ILE A 1 190 ? -11.167 8.107 13.510 1.00 91.50 190 I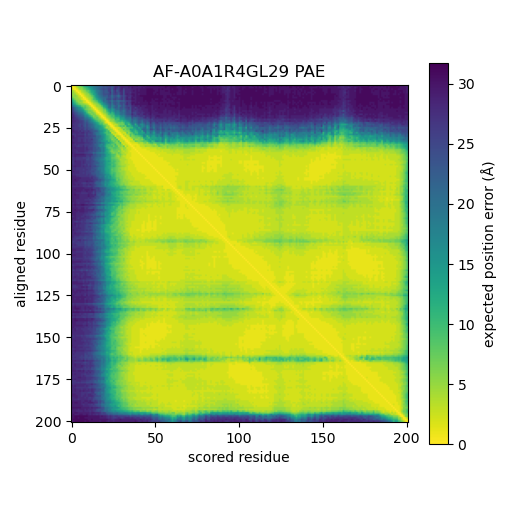LE A O 1
ATOM 1430 N N . GLY A 1 191 ? -9.444 9.487 13.095 1.00 92.31 191 GLY A N 1
ATOM 1431 C CA . GLY A 1 191 ? -9.962 10.596 13.903 1.00 92.31 191 GLY A CA 1
ATOM 1432 C C . GLY A 1 191 ? -11.315 11.100 13.396 1.00 92.31 191 GLY A C 1
ATOM 1433 O O . GLY A 1 191 ? -12.264 11.228 14.171 1.00 92.31 191 GLY A O 1
ATOM 1434 N N . TRP A 1 192 ? -11.429 11.301 12.083 1.00 92.75 192 TRP A N 1
ATOM 1435 C CA . TRP A 1 192 ? -12.680 11.654 11.416 1.00 92.75 192 TRP A CA 1
ATOM 1436 C C . TRP A 1 192 ? -13.749 10.570 11.577 1.00 92.75 192 TRP A C 1
ATOM 1438 O O . TRP A 1 192 ? -14.900 10.878 11.868 1.00 92.75 192 TRP A O 1
ATOM 1448 N N . TRP A 1 193 ? -13.397 9.293 11.427 1.00 89.44 193 TRP A N 1
ATOM 1449 C CA . TRP A 1 193 ? -14.356 8.202 11.573 1.00 89.44 193 TRP A CA 1
ATOM 1450 C C . TRP A 1 193 ? -14.934 8.147 12.993 1.00 89.44 193 TRP A C 1
ATOM 1452 O O . TRP A 1 193 ? -16.148 8.019 13.158 1.00 89.44 193 TRP A O 1
ATOM 1462 N N . ARG A 1 194 ? -14.085 8.314 14.016 1.00 89.12 194 ARG A N 1
ATOM 1463 C CA . ARG A 1 194 ? -14.494 8.323 15.431 1.00 89.12 194 ARG A CA 1
ATOM 1464 C C . ARG A 1 194 ? -15.397 9.500 15.792 1.00 89.12 194 ARG A C 1
ATOM 1466 O O . ARG A 1 194 ? -16.207 9.357 16.704 1.00 89.12 194 ARG A O 1
ATOM 1473 N N . SER A 1 195 ? -15.272 10.639 15.108 1.00 89.19 195 SER A N 1
ATOM 1474 C CA . SER A 1 195 ? -16.118 11.812 15.358 1.00 89.19 195 SER A CA 1
ATOM 1475 C C . SER A 1 195 ? -17.499 11.715 14.703 1.00 89.19 195 SER A C 1
ATOM 1477 O O . SER A 1 195 ? -18.384 12.513 15.017 1.00 89.19 195 SER A O 1
ATOM 1479 N N . ARG A 1 196 ? -17.728 10.731 13.817 1.00 83.38 196 ARG A N 1
ATOM 1480 C CA . ARG A 1 196 ? -19.043 10.536 13.199 1.00 83.38 196 ARG A CA 1
ATOM 1481 C C . ARG A 1 196 ? -20.057 10.127 14.272 1.00 83.38 196 ARG A C 1
ATOM 1483 O O . ARG A 1 196 ? -19.806 9.171 15.011 1.00 83.38 196 ARG A O 1
ATOM 1490 N N . PRO A 1 197 ? -21.240 10.768 14.316 1.00 77.19 197 PRO A N 1
ATOM 1491 C CA . PRO A 1 197 ? -22.331 10.294 15.149 1.00 77.19 197 PRO A CA 1
ATOM 1492 C C . PRO A 1 197 ? -22.603 8.833 14.800 1.00 77.19 197 PRO A C 1
ATOM 1494 O O . PRO A 1 197 ? -22.806 8.505 13.624 1.00 77.19 197 PRO A O 1
ATOM 1497 N N . ARG A 1 198 ? -22.601 7.953 15.806 1.00 68.81 198 ARG A N 1
ATOM 1498 C CA . ARG A 1 198 ? -23.096 6.587 15.638 1.00 68.81 198 ARG A CA 1
ATOM 1499 C C . ARG A 1 198 ? -24.566 6.706 15.256 1.00 68.81 198 ARG A C 1
ATOM 1501 O O . ARG A 1 198 ? -25.411 6.907 16.119 1.00 68.81 198 ARG A O 1
ATOM 1508 N N . ARG A 1 199 ? -24.873 6.651 13.958 1.00 56.34 199 ARG A N 1
ATOM 1509 C CA . ARG A 1 199 ? -26.261 6.517 13.515 1.00 56.34 199 ARG A CA 1
ATOM 1510 C C . ARG A 1 199 ? -26.764 5.212 14.119 1.00 56.34 199 ARG A C 1
ATOM 1512 O O . ARG A 1 199 ? -26.097 4.189 13.954 1.00 56.34 199 ARG A O 1
ATOM 1519 N N . GLY A 1 200 ? -27.840 5.317 14.902 1.00 45.16 200 GLY A N 1
ATOM 1520 C CA . GLY A 1 200 ? -28.446 4.209 15.632 1.00 45.16 200 GLY A CA 1
ATOM 1521 C C . GLY A 1 200 ? -28.528 2.975 14.745 1.00 45.16 200 GLY A C 1
ATOM 1522 O O . GLY A 1 200 ? -28.952 3.068 13.592 1.00 45.16 200 GLY A O 1
ATOM 1523 N N . ARG A 1 201 ? -28.008 1.870 15.273 1.00 40.94 201 ARG A N 1
ATOM 1524 C CA . ARG A 1 201 ? -28.312 0.543 14.751 1.00 40.94 201 ARG A CA 1
ATOM 1525 C C . ARG A 1 201 ? -29.754 0.206 15.079 1.00 40.94 201 ARG A C 1
ATOM 1527 O O . ARG A 1 201 ? -30.191 0.644 16.166 1.00 40.94 201 ARG A O 1
#

Radius of gyration: 26.78 Å; Cα contacts (8 Å, |Δi|>4): 210; chains: 1; bounding box: 76×41×94 Å

Secondary structure (DSSP, 8-state):
----------------------HHHHHHHHHHHHHHHHHHHHHHHHHHHHHHHHHHHHHTT---TTHHHH-HHHHHHHHHHHHHHHHHHTT--SHHHHHHHHHHHHHHHHHHHHHHHHS-EEEETTEEEES--TT--TTTHHHHHHHHHHHHHHHHHHHHT-SSHHHHHHHHHHHHTTHHHHHHHHHHHHHHHHHS-----

Mean predicted aligned error: 9.07 Å

Foldseek 3Di:
DDDDDDDDDDDDDPPPVPPPPDVVVVVVVVVVVVLLVVLLVLLLLLLVLLVVLQVLCVVQVLAHQCCVPQNRVVSVVVSVVVSVVSNVLSVDDDLVSLLQSLLVLLLLLLLLVLQVVPADWDDDVNQTFGCDGLNRDSVCRVSNRVSSVSSNVSSVVSLVSRPPNVSSNNSNVNNNVCNVVSNVSVVVSSVVSVPDPPPDD

Solvent-accessible surface area (backbone atoms only — not comparable to full-atom values): 11215 Å² total; per-residue (Å²): 140,85,83,88,84,88,88,84,88,86,87,87,77,84,77,73,76,76,77,74,81,49,70,66,61,55,52,52,51,49,55,58,47,50,51,52,53,51,32,46,51,34,46,50,50,19,52,50,20,51,53,48,38,48,46,52,36,39,74,73,67,64,44,51,85,57,23,92,81,58,36,64,72,52,26,51,51,52,51,53,49,51,52,50,52,55,58,55,52,64,77,58,76,60,66,69,45,36,18,52,51,16,20,53,29,15,36,47,26,22,59,40,49,39,50,69,70,79,31,58,62,45,72,56,97,85,41,82,36,61,78,51,53,99,84,56,60,78,88,51,41,65,62,45,42,51,19,36,51,42,18,41,52,24,27,52,49,33,50,70,56,37,87,59,41,69,44,15,48,56,19,19,53,60,16,34,68,43,31,67,59,47,45,55,48,51,54,51,45,52,54,54,50,70,68,48,78,80,73,81,127